Protein AF-A0A965ID17-F1 (afdb_monomer)

pLDDT: mean 70.69, std 24.63, range [25.39, 97.69]

Mean predicted aligned error: 22.13 Å

Secondary structure (DSSP, 8-state):
------------------------------------------------PPP----SSSSSSSSTTSHHHHHHHHHHHSS----------------SSSSSSS-------PPPPHHHHHHHHHHHHHHHHHHHH---GGG--BPPPPTTS--PPPSSPPEEE-TT-TTS-EEEEETTTTEEEEE-B--S---------TTS-TT------EEEEEEEESSPBPTTPBPPGGGEEEEEEEE-S-TTSB--S-TT-TTEEESS-B-TTPBPBTTTEEE-EEE-TT-EEEEEEEEETTEEEEEEEEESS-EETT-EEEEE-TTT--EEEEEEEETTEEEE-

Sequence (337 aa):
MTCPAKMRSGLPMPFCSATLRVAAITSLNGMAEASAPSVRSALRVSASRVSPDWTWTFMIQTQCMGYAKALAAWRAACLRGSMKKKPTAQLGRLVLCPLLLWSAQAALAQPPSLEEARARLDKEAAVWISGLTGQKEKDLKFAPLDARVPVQACTSAWSFDQPFGPGRGLRARCKEPKQQLFLSQSTEPVMPAGLSSPAEAAFRPSAAATKKKVLVAKTNLNAQQPIDPSQLELREEEIHGPASEYFTATEGLEYAQAIRTIKAGEPLRSRDIQPAILVRRGQQVLLAIESVPGLSVRVRLEAQEDGRFGQQIPFRNKESGRLTSGQVTGPGQARGL

Foldseek 3Di:
DDDDDDDDDDDDDDDDDDDDDDDDDDDDDDDDDDDDDDDDDDDDDDDDDDDDDPDPPPPVVPPVVVPVVVVVVVVVVPPPDDDDDDDDDDDDDDDPPPVVVPPPPPPPDDDDDQVRLVVVVLQLVLVVVCVVPVDDSVQWDWDDDDPVDRRDRAPDDWDWDDPPDPQPWIWTAGPVVGDIDTIHTDNDDDDDDDDDDPPPPPDDPPQVFDWDFFKFFQAKAAALHQDDPVRIDTDTGRDGDDPVQTHRDCPPSNQKHFHHIHHGGGTDGPVGIDGHQLAAAQDWAWEWECPDVPDTDTDTWGWRHTATAQDKGWTADPVPRDIFIFGAHGRRYTYGD

Radius of gyration: 41.35 Å; Cα contacts (8 Å, |Δi|>4): 421; chains: 1; bounding box: 80×90×111 Å

Solvent-accessible surface area (backbone atoms only — not comparable to full-atom values): 22016 Å² total; per-residue (Å²): 138,84,84,82,89,81,89,83,89,79,86,83,88,87,83,89,84,87,87,85,86,88,82,86,90,89,86,86,90,87,89,88,84,90,87,87,83,89,83,90,81,80,91,80,91,76,84,83,78,80,83,77,86,88,74,83,81,73,71,73,70,72,68,68,66,63,64,64,60,60,60,57,58,57,64,62,66,75,74,73,80,80,89,84,82,87,82,89,85,80,89,89,84,88,90,78,68,79,78,77,72,75,71,78,71,76,78,75,77,72,79,76,50,58,66,54,33,41,55,51,50,55,50,56,52,23,52,55,49,22,76,76,70,74,49,58,52,89,77,55,42,64,52,85,72,61,90,86,61,81,55,70,67,54,81,54,79,76,44,76,49,52,93,74,44,91,93,70,37,39,37,41,36,31,77,44,61,80,46,77,47,79,44,42,76,39,94,65,88,83,72,81,89,70,94,69,74,93,83,80,71,81,81,72,78,82,49,69,65,43,80,42,69,27,28,23,27,68,44,71,42,48,51,68,35,72,41,56,69,86,45,46,41,81,42,78,42,75,39,70,61,69,79,82,46,43,40,69,66,69,79,84,40,71,57,17,15,24,66,46,68,43,51,49,75,40,70,44,38,60,88,43,49,43,76,26,78,36,33,48,54,72,35,73,26,43,33,39,32,68,87,46,96,94,46,77,49,78,45,76,26,29,23,71,43,74,26,32,73,73,35,73,42,51,24,30,28,85,88,78,68,49,75,46,60,27,31,24,73,42,77,40,29,26,35,46,120

Structure (mmCIF, N/CA/C/O backbone):
data_AF-A0A965ID17-F1
#
_entry.id   AF-A0A965ID17-F1
#
loop_
_atom_site.group_PDB
_atom_site.id
_atom_site.type_symbol
_atom_site.label_atom_id
_atom_site.label_alt_id
_atom_site.label_comp_id
_atom_site.label_asym_id
_atom_site.label_entity_id
_atom_site.label_seq_id
_atom_site.pdbx_PDB_ins_code
_atom_site.Cartn_x
_atom_site.Cartn_y
_atom_site.Cartn_z
_atom_site.occupancy
_atom_site.B_iso_or_equiv
_atom_site.auth_seq_id
_atom_site.auth_comp_id
_atom_site.auth_asym_id
_atom_site.auth_atom_id
_atom_site.pdbx_PDB_model_num
ATOM 1 N N . MET A 1 1 ? -16.388 64.567 -28.792 1.00 38.25 1 MET A N 1
ATOM 2 C CA . MET A 1 1 ? -15.897 65.807 -29.435 1.00 38.25 1 MET A CA 1
ATOM 3 C C . MET A 1 1 ? -14.648 66.250 -28.686 1.00 38.25 1 MET A C 1
ATOM 5 O O . MET A 1 1 ? -14.595 65.967 -27.502 1.00 38.25 1 MET A O 1
ATOM 9 N N . THR A 1 2 ? -13.699 66.859 -29.410 1.00 34.56 2 THR A N 1
ATOM 10 C CA . THR A 1 2 ? -12.343 67.334 -29.032 1.00 34.56 2 THR A CA 1
ATOM 11 C C . THR A 1 2 ? -11.200 66.301 -28.923 1.00 34.56 2 THR A C 1
ATOM 13 O O . THR A 1 2 ? -10.867 65.767 -27.874 1.00 34.56 2 THR A O 1
ATOM 16 N N . CYS A 1 3 ? -10.541 66.095 -30.073 1.00 28.44 3 CYS A N 1
ATOM 17 C CA . CYS A 1 3 ? -9.076 65.956 -30.214 1.00 28.44 3 CYS A CA 1
ATOM 18 C C . CYS A 1 3 ? -8.389 67.312 -29.858 1.00 28.44 3 CYS A C 1
ATOM 20 O O . CYS A 1 3 ? -9.132 68.298 -29.836 1.00 28.44 3 CYS A O 1
ATOM 22 N N . PRO A 1 4 ? -7.043 67.458 -29.678 1.00 49.59 4 PRO A N 1
ATOM 23 C CA . PRO A 1 4 ? -6.003 66.802 -30.494 1.00 49.59 4 PRO A CA 1
ATOM 24 C C . PRO A 1 4 ? -4.613 66.501 -29.849 1.00 49.59 4 PRO A C 1
ATOM 26 O O . PRO A 1 4 ? -4.257 66.981 -28.783 1.00 49.59 4 PRO A O 1
ATOM 29 N N . ALA A 1 5 ? -3.832 65.703 -30.597 1.00 33.25 5 ALA A N 1
ATOM 30 C CA . ALA A 1 5 ? -2.397 65.804 -30.940 1.00 33.25 5 ALA A CA 1
ATOM 31 C C . ALA A 1 5 ? -1.353 66.347 -29.932 1.00 33.25 5 ALA A C 1
ATOM 33 O O . ALA A 1 5 ? -1.466 67.475 -29.471 1.00 33.25 5 ALA A O 1
ATOM 34 N N . LYS A 1 6 ? -0.185 65.677 -29.826 1.00 31.27 6 LYS A N 1
ATOM 35 C CA . LYS A 1 6 ? 1.041 66.011 -30.603 1.00 31.27 6 LYS A CA 1
ATOM 36 C C . LYS A 1 6 ? 2.234 65.103 -30.240 1.00 31.27 6 LYS A C 1
ATOM 38 O O . LYS A 1 6 ? 2.512 64.843 -29.077 1.00 31.27 6 LYS A O 1
ATOM 43 N N . MET A 1 7 ? 2.948 64.664 -31.276 1.00 30.81 7 MET A N 1
ATOM 44 C CA . MET A 1 7 ? 4.256 63.995 -31.245 1.00 30.81 7 MET A CA 1
ATOM 45 C C . MET A 1 7 ? 5.329 64.792 -30.483 1.00 30.81 7 MET A C 1
ATOM 47 O O . MET A 1 7 ? 5.403 66.008 -30.665 1.00 30.81 7 MET A O 1
ATOM 51 N N . ARG A 1 8 ? 6.277 64.097 -29.832 1.00 30.25 8 ARG A N 1
ATOM 52 C CA . ARG A 1 8 ? 7.724 64.292 -30.077 1.00 30.25 8 ARG A CA 1
ATOM 53 C C . ARG A 1 8 ? 8.593 63.227 -29.397 1.00 30.25 8 ARG A C 1
ATOM 55 O O . ARG A 1 8 ? 8.496 62.977 -28.205 1.00 30.25 8 ARG A O 1
ATOM 62 N N . SER A 1 9 ? 9.465 62.647 -30.210 1.00 31.73 9 SER A N 1
ATOM 63 C CA . SER A 1 9 ? 10.644 61.852 -29.871 1.00 31.73 9 SER A CA 1
ATOM 64 C C . SER A 1 9 ? 11.727 62.689 -29.176 1.00 31.73 9 SER A C 1
ATOM 66 O O . SER A 1 9 ? 11.957 63.828 -29.584 1.00 31.73 9 SER A O 1
ATOM 68 N N . GLY A 1 10 ? 12.464 62.095 -28.231 1.00 30.41 10 GLY A N 1
ATOM 69 C CA . GLY A 1 10 ? 13.705 62.663 -27.690 1.00 30.41 10 GLY A CA 1
ATOM 70 C C . GLY A 1 10 ? 14.317 61.830 -26.556 1.00 30.41 10 GLY A C 1
ATOM 71 O O . GLY A 1 10 ? 13.830 61.871 -25.435 1.00 30.41 10 GLY A O 1
ATOM 72 N N . LEU A 1 11 ? 15.383 61.085 -26.872 1.00 31.09 11 LEU A N 1
ATOM 73 C CA . LEU A 1 11 ? 16.438 60.585 -25.957 1.00 31.09 11 LEU A CA 1
ATOM 74 C C . LEU A 1 11 ? 17.086 61.752 -25.151 1.00 31.09 11 LEU A C 1
ATOM 76 O O . LEU A 1 11 ? 16.853 62.888 -25.570 1.00 31.09 11 LEU A O 1
ATOM 80 N N . PRO A 1 12 ? 17.965 61.571 -24.120 1.00 38.16 12 PRO A N 1
ATOM 81 C CA . PRO A 1 12 ? 18.723 60.378 -23.683 1.00 38.16 12 PRO A CA 1
ATOM 82 C C . PRO A 1 12 ? 18.828 60.137 -22.136 1.00 38.16 12 PRO A C 1
ATOM 84 O O . PRO A 1 12 ? 18.311 60.884 -21.316 1.00 38.16 12 PRO A O 1
ATOM 87 N N . MET A 1 13 ? 19.533 59.049 -21.787 1.00 30.06 13 MET A N 1
ATOM 88 C CA . MET A 1 13 ? 20.089 58.568 -20.491 1.00 30.06 13 MET A CA 1
ATOM 89 C C . MET A 1 13 ? 21.002 59.589 -19.743 1.00 30.06 13 MET A C 1
ATOM 91 O O . MET A 1 13 ? 21.315 60.620 -20.334 1.00 30.06 13 MET A O 1
ATOM 95 N N . PRO A 1 14 ? 21.705 59.242 -18.631 1.00 46.25 14 PRO A N 1
ATOM 96 C CA . PRO A 1 14 ? 21.357 58.532 -17.378 1.00 46.25 14 PRO A CA 1
ATOM 97 C C . PRO A 1 14 ? 21.842 59.305 -16.111 1.00 46.25 14 PRO A C 1
ATOM 99 O O . PRO A 1 14 ? 22.708 60.166 -16.209 1.00 46.25 14 PRO A O 1
ATOM 102 N N . PHE A 1 15 ? 21.401 58.945 -14.896 1.00 27.73 15 PHE A N 1
ATOM 103 C CA . PHE A 1 15 ? 22.143 59.277 -13.662 1.00 27.73 15 PHE A CA 1
ATOM 104 C C . PHE A 1 15 ? 22.055 58.155 -12.615 1.00 27.73 15 PHE A C 1
ATOM 106 O O . PHE A 1 15 ? 20.986 57.616 -12.335 1.00 27.73 15 PHE A O 1
ATOM 113 N N . CYS A 1 16 ? 23.227 57.811 -12.077 1.00 25.39 16 CYS A N 1
ATOM 114 C CA . CYS A 1 16 ? 23.498 56.862 -10.999 1.00 25.39 16 CYS A CA 1
ATOM 115 C C . CYS A 1 16 ? 22.794 57.223 -9.682 1.00 25.39 16 CYS A C 1
ATOM 117 O O . CYS A 1 16 ? 22.781 58.391 -9.301 1.00 25.39 16 CYS A O 1
ATOM 119 N N . SER A 1 17 ? 22.414 56.211 -8.895 1.00 30.27 17 SER A N 1
ATOM 120 C CA . SER A 1 17 ? 22.766 56.147 -7.463 1.00 30.27 17 SER A CA 1
ATOM 121 C C . SER A 1 17 ? 22.578 54.733 -6.912 1.00 30.27 17 SER A C 1
ATOM 123 O O . SER A 1 17 ? 21.505 54.144 -7.003 1.00 30.27 17 SER A O 1
ATOM 125 N N . ALA A 1 18 ? 23.668 54.204 -6.359 1.00 30.64 18 ALA A N 1
ATOM 126 C CA . ALA A 1 18 ? 23.749 52.959 -5.616 1.00 30.64 18 ALA A CA 1
ATOM 127 C C . ALA A 1 18 ? 23.582 53.255 -4.119 1.00 30.64 18 ALA A C 1
ATOM 129 O O . ALA A 1 18 ? 24.175 54.202 -3.604 1.00 30.64 18 ALA A O 1
ATOM 130 N N . THR A 1 19 ? 22.820 52.415 -3.422 1.00 32.31 19 THR A N 1
ATOM 131 C CA . THR A 1 19 ? 22.633 52.475 -1.969 1.00 32.31 19 THR A CA 1
ATOM 132 C C . THR A 1 19 ? 23.282 51.237 -1.351 1.00 32.31 19 THR A C 1
ATOM 134 O O . THR A 1 19 ? 22.864 50.119 -1.640 1.00 32.31 19 THR A O 1
ATOM 137 N N . LEU A 1 20 ? 24.290 51.430 -0.494 1.00 28.08 20 LEU A N 1
ATOM 138 C CA . LEU A 1 20 ? 24.882 50.397 0.366 1.00 28.08 20 LEU A CA 1
ATOM 139 C C . LEU A 1 20 ? 24.770 50.856 1.832 1.00 28.08 20 LEU A C 1
ATOM 141 O O . LEU A 1 20 ? 25.175 51.971 2.159 1.00 28.08 20 LEU A O 1
ATOM 145 N N . ARG A 1 21 ? 24.236 50.001 2.716 1.00 30.86 21 ARG A N 1
ATOM 146 C CA . ARG A 1 21 ? 24.219 50.182 4.181 1.00 30.86 21 ARG A CA 1
ATOM 147 C C . ARG A 1 21 ? 25.171 49.176 4.858 1.00 30.86 21 ARG A C 1
ATOM 149 O O . ARG A 1 21 ? 24.903 47.985 4.848 1.00 30.86 21 ARG A O 1
ATOM 156 N N . VAL A 1 22 ? 26.294 49.708 5.353 1.00 30.66 22 VAL A N 1
ATOM 157 C CA . VAL A 1 22 ? 26.897 49.673 6.716 1.00 30.66 22 VAL A CA 1
ATOM 158 C C . VAL A 1 22 ? 26.746 48.439 7.639 1.00 30.66 22 VAL A C 1
ATOM 160 O O . VAL A 1 22 ? 25.624 48.091 7.990 1.00 30.66 22 VAL A O 1
ATOM 163 N N . ALA A 1 23 ? 27.893 47.927 8.149 1.00 31.08 23 ALA A N 1
ATOM 164 C CA . ALA A 1 23 ? 28.331 47.823 9.581 1.00 31.08 23 ALA A CA 1
ATOM 165 C C . ALA A 1 23 ? 29.452 46.741 9.732 1.00 31.08 23 ALA A C 1
ATOM 167 O O . ALA A 1 23 ? 29.197 45.590 9.399 1.00 31.08 23 ALA A O 1
ATOM 168 N N . ALA A 1 24 ? 30.752 47.004 9.996 1.00 30.23 24 ALA A N 1
ATOM 169 C CA . ALA A 1 24 ? 31.466 47.482 11.215 1.00 30.23 24 ALA A CA 1
ATOM 170 C C . ALA A 1 24 ? 31.156 46.630 12.474 1.00 30.23 24 ALA A C 1
ATOM 172 O O . ALA A 1 24 ? 30.036 46.699 12.962 1.00 30.23 24 ALA A O 1
ATOM 173 N N . ILE A 1 25 ? 31.966 45.645 12.910 1.00 33.41 25 ILE A N 1
ATOM 174 C CA . ILE A 1 25 ? 33.293 45.617 13.594 1.00 33.41 25 ILE A CA 1
ATOM 175 C C . ILE A 1 25 ? 33.363 46.405 14.913 1.00 33.41 25 ILE A C 1
ATOM 177 O O . ILE A 1 25 ? 33.494 47.624 14.875 1.00 33.41 25 ILE A O 1
ATOM 181 N N . THR A 1 26 ? 33.496 45.676 16.034 1.00 33.75 26 THR A N 1
ATOM 182 C CA . THR A 1 26 ? 34.332 46.081 17.185 1.00 33.75 26 THR A CA 1
ATOM 183 C C . THR A 1 26 ? 34.838 44.864 17.978 1.00 33.75 26 THR A C 1
ATOM 185 O O . THR A 1 26 ? 34.171 43.839 18.070 1.00 33.75 26 THR A O 1
ATOM 188 N N . SER A 1 27 ? 36.052 45.007 18.512 1.00 31.55 27 SER A N 1
ATOM 189 C CA . SER A 1 27 ? 36.937 44.041 19.189 1.00 31.55 27 SER A CA 1
ATOM 190 C C . SER A 1 27 ? 37.068 44.380 20.685 1.00 31.55 27 SER A C 1
ATOM 192 O O . SER A 1 27 ? 36.928 45.559 21.005 1.00 31.55 27 SER A O 1
ATOM 194 N N . LEU A 1 28 ? 37.390 43.405 21.564 1.00 35.44 28 LEU A N 1
ATOM 195 C CA . LEU A 1 28 ? 38.581 43.410 22.461 1.00 35.44 28 LEU A CA 1
ATOM 196 C C . LEU A 1 28 ? 38.557 42.343 23.593 1.00 35.44 28 LEU A C 1
ATOM 198 O O . LEU A 1 28 ? 37.645 42.311 24.407 1.00 35.44 28 LEU A O 1
ATOM 202 N N . ASN A 1 29 ? 39.629 41.531 23.612 1.00 35.94 29 ASN A N 1
ATOM 203 C CA . ASN A 1 29 ? 40.480 40.976 24.695 1.00 35.94 29 ASN A CA 1
ATOM 204 C C . ASN A 1 29 ? 39.989 40.648 26.129 1.00 35.94 29 ASN A C 1
ATOM 206 O O . ASN A 1 29 ? 39.407 41.479 26.815 1.00 35.94 29 ASN A O 1
ATOM 210 N N . GLY A 1 30 ? 40.511 39.522 26.659 1.00 28.16 30 GLY A N 1
ATOM 211 C CA . GLY A 1 30 ? 40.759 39.280 28.097 1.00 28.16 30 GLY A CA 1
ATOM 212 C C . GLY A 1 30 ? 41.125 37.820 28.446 1.00 28.16 30 GLY A C 1
ATOM 213 O O . GLY A 1 30 ? 40.433 36.912 28.018 1.00 28.16 30 GLY A O 1
ATOM 214 N N . MET A 1 31 ? 42.223 37.606 29.183 1.00 29.75 31 MET A N 1
ATOM 215 C CA . MET A 1 31 ? 42.989 36.356 29.422 1.00 29.75 31 MET A CA 1
ATOM 216 C C . MET A 1 31 ? 42.522 35.513 30.638 1.00 29.75 31 MET A C 1
ATOM 218 O O . MET A 1 31 ? 41.950 36.101 31.549 1.00 29.75 31 MET A O 1
ATOM 222 N N . ALA A 1 32 ? 42.866 34.205 30.706 1.00 30.12 32 ALA A N 1
ATOM 223 C CA . ALA A 1 32 ? 43.490 33.536 31.884 1.00 30.12 32 ALA A CA 1
ATOM 224 C C . ALA A 1 32 ? 43.722 31.998 31.732 1.00 30.12 32 ALA A C 1
ATOM 226 O O . ALA A 1 32 ? 42.833 31.259 31.320 1.00 30.12 32 ALA A O 1
ATOM 227 N N . GLU A 1 33 ? 44.944 31.585 32.104 1.00 28.27 33 GLU A N 1
ATOM 228 C CA . GLU A 1 33 ? 45.533 30.320 32.615 1.00 28.27 33 GLU A CA 1
ATOM 229 C C . GLU A 1 33 ? 45.003 28.872 32.356 1.00 28.27 33 GLU A C 1
ATOM 231 O O . GLU A 1 33 ? 43.986 28.433 32.881 1.00 28.27 33 GLU A O 1
ATOM 236 N N . ALA A 1 34 ? 45.877 28.088 31.695 1.00 28.30 34 ALA A N 1
ATOM 237 C CA . ALA A 1 34 ? 46.577 26.846 32.122 1.00 28.30 34 ALA A CA 1
ATOM 238 C C . ALA A 1 34 ? 45.855 25.555 32.610 1.00 28.30 34 ALA A C 1
ATOM 240 O O . ALA A 1 34 ? 45.359 25.471 33.728 1.00 28.30 34 ALA A O 1
ATOM 241 N N . SER A 1 35 ? 46.041 24.448 31.863 1.00 31.45 35 SER A N 1
ATOM 242 C CA . SER A 1 35 ? 46.744 23.205 32.299 1.00 31.45 35 SER A CA 1
ATOM 243 C C . SER A 1 35 ? 46.749 22.111 31.199 1.00 31.45 35 SER A C 1
ATOM 245 O O . SER A 1 35 ? 45.793 21.951 30.449 1.00 31.45 35 SER A O 1
ATOM 247 N N . ALA A 1 36 ? 47.872 21.393 31.069 1.00 32.62 36 ALA A N 1
ATOM 248 C CA . ALA A 1 36 ? 48.181 20.306 30.111 1.00 32.62 36 ALA A CA 1
ATOM 249 C C . ALA A 1 36 ? 48.252 18.937 30.868 1.00 32.62 36 ALA A C 1
ATOM 251 O O . ALA A 1 36 ? 48.031 18.983 32.080 1.00 32.62 36 ALA A O 1
ATOM 252 N N . PRO A 1 37 ? 48.636 17.752 30.300 1.00 45.88 37 PRO A N 1
ATOM 253 C CA . PRO A 1 37 ? 49.155 17.464 28.948 1.00 45.88 37 PRO A CA 1
ATOM 254 C C . PRO A 1 37 ? 48.746 16.110 28.277 1.00 45.88 37 PRO A C 1
ATOM 256 O O . PRO A 1 37 ? 48.143 15.229 28.876 1.00 45.88 37 PRO A O 1
ATOM 259 N N . SER A 1 38 ? 49.276 15.929 27.052 1.00 27.69 38 SER A N 1
ATOM 260 C CA . SER A 1 38 ? 49.685 14.668 26.381 1.00 27.69 38 SER A CA 1
ATOM 261 C C . SER A 1 38 ? 48.631 13.868 25.596 1.00 27.69 38 SER A C 1
ATOM 263 O O . SER A 1 38 ? 47.753 13.254 26.178 1.00 27.69 38 SER A O 1
ATOM 265 N N . VAL A 1 39 ? 48.761 13.805 24.260 1.00 31.86 39 VAL A N 1
ATOM 266 C CA . VAL A 1 39 ? 49.457 12.727 23.517 1.00 31.86 39 VAL A CA 1
ATOM 267 C C . VAL A 1 39 ? 49.771 13.219 22.088 1.00 31.86 39 VAL A C 1
ATOM 269 O O . VAL A 1 39 ? 48.956 13.850 21.421 1.00 31.86 39 VAL A O 1
ATOM 272 N N . ARG A 1 40 ? 51.001 12.941 21.635 1.00 30.28 40 ARG A N 1
ATOM 273 C CA . ARG A 1 40 ? 51.548 13.186 20.289 1.00 30.28 40 ARG A CA 1
ATOM 274 C C . ARG A 1 40 ? 50.841 12.345 19.224 1.00 30.28 40 ARG A C 1
ATOM 276 O O . ARG A 1 40 ? 50.766 11.134 19.405 1.00 30.28 40 ARG A O 1
ATOM 283 N N . SER A 1 41 ? 50.571 12.906 18.043 1.00 32.81 41 SER A N 1
ATOM 284 C CA . SER A 1 41 ? 51.043 12.313 16.771 1.00 32.81 41 SER A CA 1
ATOM 285 C C . SER A 1 41 ? 50.865 13.238 15.555 1.00 32.81 41 SER A C 1
ATOM 287 O O . SER A 1 41 ? 49.766 13.626 15.191 1.00 32.81 41 SER A O 1
ATOM 289 N N . ALA A 1 42 ? 52.011 13.522 14.930 1.00 32.66 42 ALA A N 1
ATOM 290 C CA . ALA A 1 42 ? 52.280 13.535 13.490 1.00 32.66 42 ALA A CA 1
ATOM 291 C C . ALA A 1 42 ? 51.439 14.406 12.528 1.00 32.66 42 ALA A C 1
ATOM 293 O O . ALA A 1 42 ? 50.359 14.047 12.074 1.00 32.66 42 ALA A O 1
ATOM 294 N N . LEU A 1 43 ? 52.103 15.484 12.096 1.00 28.06 43 LEU A N 1
ATOM 295 C CA . LEU A 1 43 ? 52.127 16.069 10.752 1.00 28.06 43 LEU A CA 1
ATOM 296 C C . LEU A 1 43 ? 51.377 15.300 9.642 1.00 28.06 43 LEU A C 1
ATOM 298 O O . LEU A 1 43 ? 51.817 14.224 9.228 1.00 28.06 43 LEU A O 1
ATOM 302 N N . ARG A 1 44 ? 50.474 16.003 8.945 1.00 30.66 44 ARG A N 1
ATOM 303 C CA . ARG A 1 44 ? 50.649 16.213 7.499 1.00 30.66 44 ARG A CA 1
ATOM 304 C C . ARG A 1 44 ? 49.934 17.473 7.011 1.00 30.66 44 ARG A C 1
ATOM 306 O O . ARG A 1 44 ? 48.751 17.685 7.235 1.00 30.66 44 ARG A O 1
ATOM 313 N N . VAL A 1 45 ? 50.725 18.286 6.327 1.00 30.05 45 VAL A N 1
ATOM 314 C CA . VAL A 1 45 ? 50.385 19.485 5.566 1.00 30.05 45 VAL A CA 1
ATOM 315 C C . VAL A 1 45 ? 49.293 19.192 4.532 1.00 30.05 45 VAL A C 1
ATOM 317 O O . VAL A 1 45 ? 49.447 18.286 3.715 1.00 30.05 45 VAL A O 1
ATOM 320 N N . SER A 1 46 ? 48.247 20.017 4.488 1.00 29.16 46 SER A N 1
ATOM 321 C CA . SER A 1 46 ? 47.596 20.345 3.219 1.00 29.16 46 SER A CA 1
ATOM 322 C C . SER A 1 46 ? 46.974 21.733 3.288 1.00 29.16 46 SER A C 1
ATOM 324 O O . SER A 1 46 ? 46.064 22.000 4.067 1.00 29.16 46 SER A O 1
ATOM 326 N N . ALA A 1 47 ? 47.548 22.629 2.493 1.00 30.59 47 ALA A N 1
ATOM 327 C CA . ALA A 1 47 ? 47.156 24.015 2.346 1.00 30.59 47 ALA A CA 1
ATOM 328 C C . ALA A 1 47 ? 45.745 24.117 1.746 1.00 30.59 47 ALA A C 1
ATOM 330 O O . ALA A 1 47 ? 45.529 23.799 0.574 1.00 30.59 47 ALA A O 1
ATOM 331 N N . SER A 1 48 ? 44.791 24.594 2.542 1.00 28.88 48 SER A N 1
ATOM 332 C CA . SER A 1 48 ? 43.490 25.059 2.069 1.00 28.88 48 SER A CA 1
ATOM 333 C C . SER A 1 48 ? 43.686 26.352 1.282 1.00 28.88 48 SER A C 1
ATOM 335 O O . SER A 1 48 ? 44.090 27.391 1.806 1.00 28.88 48 SER A O 1
ATOM 337 N N . ARG A 1 49 ? 43.464 26.220 -0.021 1.00 31.22 49 ARG A N 1
ATOM 338 C CA . ARG A 1 49 ? 43.685 27.219 -1.054 1.00 31.22 49 ARG A CA 1
ATOM 339 C C . ARG A 1 49 ? 42.611 28.302 -0.953 1.00 31.22 49 ARG A C 1
ATOM 341 O O . ARG A 1 49 ? 41.423 28.030 -1.091 1.00 31.22 49 ARG A O 1
ATOM 348 N N . VAL A 1 50 ? 43.084 29.516 -0.710 1.00 34.50 50 VAL A N 1
ATOM 349 C CA . VAL A 1 50 ? 42.384 30.785 -0.897 1.00 34.50 50 VAL A CA 1
ATOM 350 C C . VAL A 1 50 ? 41.882 30.875 -2.341 1.00 34.50 50 VAL A C 1
ATOM 352 O O . VAL A 1 50 ? 42.614 30.582 -3.286 1.00 34.50 50 VAL A O 1
ATOM 355 N N . SER A 1 51 ? 40.624 31.269 -2.488 1.00 37.28 51 SER A N 1
ATOM 356 C CA . SER A 1 51 ? 39.978 31.686 -3.730 1.00 37.28 51 SER A CA 1
ATOM 357 C C . SER A 1 51 ? 40.605 32.965 -4.294 1.00 37.28 51 SER A C 1
ATOM 359 O O . SER A 1 51 ? 40.731 33.941 -3.551 1.00 37.28 51 SER A O 1
ATOM 361 N N . PRO A 1 52 ? 40.869 33.029 -5.608 1.00 41.88 52 PRO A N 1
ATOM 362 C CA . PRO A 1 52 ? 40.892 34.290 -6.325 1.00 41.88 52 PRO A CA 1
ATOM 363 C C . PRO A 1 52 ? 39.843 34.258 -7.443 1.00 41.88 52 PRO A C 1
ATOM 365 O O . PRO A 1 52 ? 40.106 33.817 -8.562 1.00 41.88 52 PRO A O 1
ATOM 368 N N . ASP A 1 53 ? 38.650 34.769 -7.136 1.00 41.59 53 ASP A N 1
ATOM 369 C CA . ASP A 1 53 ? 37.917 35.555 -8.126 1.00 41.59 53 ASP A CA 1
ATOM 370 C C . ASP A 1 53 ? 38.788 36.768 -8.482 1.00 41.59 53 ASP A C 1
ATOM 372 O O . ASP A 1 53 ? 39.502 37.263 -7.613 1.00 41.59 53 ASP A O 1
ATOM 376 N N . TRP A 1 54 ? 38.673 37.265 -9.719 1.00 36.09 54 TRP A N 1
ATOM 377 C CA . TRP A 1 54 ? 39.409 38.389 -10.347 1.00 36.09 54 TRP A CA 1
ATOM 378 C C . TRP A 1 54 ? 40.426 37.972 -11.423 1.00 36.09 54 TRP A C 1
ATOM 380 O O . TRP A 1 54 ? 41.599 38.319 -11.353 1.00 36.09 54 TRP A O 1
ATOM 390 N N . THR A 1 55 ? 39.983 37.295 -12.489 1.00 43.00 55 THR A N 1
ATOM 391 C CA . THR A 1 55 ? 40.730 37.281 -13.775 1.00 43.00 55 THR A CA 1
ATOM 392 C C . THR A 1 55 ? 39.859 37.284 -15.043 1.00 43.00 55 THR A C 1
ATOM 394 O O . THR A 1 55 ? 40.393 37.221 -16.146 1.00 43.00 55 THR A O 1
ATOM 397 N N . TRP A 1 56 ? 38.532 37.442 -14.953 1.00 35.94 56 TRP A N 1
ATOM 398 C CA . TRP A 1 56 ? 37.656 37.367 -16.139 1.00 35.94 56 TRP A CA 1
ATOM 399 C C . TRP A 1 56 ? 37.384 38.694 -16.866 1.00 35.94 56 TRP A C 1
ATOM 401 O O . TRP A 1 56 ? 36.852 38.685 -17.972 1.00 35.94 56 TRP A O 1
ATOM 411 N N . THR A 1 57 ? 37.789 39.842 -16.318 1.00 44.62 57 THR A N 1
ATOM 412 C CA . THR A 1 57 ? 37.520 41.159 -16.930 1.00 44.62 57 THR A CA 1
ATOM 413 C C . THR A 1 57 ? 38.644 41.710 -17.809 1.00 44.62 57 THR A C 1
ATOM 415 O O . THR A 1 57 ? 38.418 42.697 -18.500 1.00 44.62 57 THR A O 1
ATOM 418 N N . PHE A 1 58 ? 39.823 41.078 -17.871 1.00 41.72 58 PHE A N 1
ATOM 419 C CA . PHE A 1 58 ? 40.969 41.633 -18.617 1.00 41.72 58 PHE A CA 1
ATOM 420 C C . PHE A 1 58 ? 41.282 40.955 -19.962 1.00 41.72 58 PHE A C 1
ATOM 422 O O . PHE A 1 58 ? 42.121 41.453 -20.707 1.00 41.72 58 PHE A O 1
ATOM 429 N N . MET A 1 59 ? 40.598 39.862 -20.324 1.00 37.56 59 MET A N 1
ATOM 430 C CA . MET A 1 59 ? 40.887 39.125 -21.570 1.00 37.56 59 MET A CA 1
ATOM 431 C C . MET A 1 59 ? 39.912 39.408 -22.728 1.00 37.56 59 MET A C 1
ATOM 433 O O . MET A 1 59 ? 40.184 39.030 -23.862 1.00 37.56 59 MET A O 1
ATOM 437 N N . ILE A 1 60 ? 38.813 40.132 -22.485 1.00 42.06 60 ILE A N 1
ATOM 438 C CA . ILE A 1 60 ? 37.829 40.492 -23.529 1.00 42.06 60 ILE A CA 1
ATOM 439 C C . ILE A 1 60 ? 38.163 41.841 -24.200 1.00 42.06 60 ILE A C 1
ATOM 441 O O . ILE A 1 60 ? 37.630 42.166 -25.259 1.00 42.06 60 ILE A O 1
ATOM 445 N N . GLN A 1 61 ? 39.112 42.616 -23.662 1.00 41.50 61 GLN A N 1
ATOM 446 C CA . GLN A 1 61 ? 39.442 43.942 -24.201 1.00 41.50 61 GLN A CA 1
ATOM 447 C C . GLN A 1 61 ? 40.579 43.941 -25.242 1.00 41.50 61 GLN A C 1
ATOM 449 O O . GLN A 1 61 ? 40.761 44.930 -25.949 1.00 41.50 61 GLN A O 1
ATOM 454 N N . THR A 1 62 ? 41.295 42.827 -25.427 1.00 46.03 62 THR A N 1
ATOM 455 C CA . THR A 1 62 ? 42.421 42.727 -26.379 1.00 46.03 62 THR A CA 1
ATOM 456 C C . THR A 1 62 ? 42.078 42.112 -27.740 1.00 46.03 62 THR A C 1
ATOM 458 O O . THR A 1 62 ? 42.892 42.222 -28.654 1.00 46.03 62 THR A O 1
ATOM 461 N N . GLN A 1 63 ? 40.877 41.555 -27.953 1.00 43.91 63 GLN A N 1
ATOM 462 C CA . GLN A 1 63 ? 40.471 41.024 -29.271 1.00 43.91 63 GLN A CA 1
ATOM 463 C C . GLN A 1 63 ? 39.602 41.967 -30.121 1.00 43.91 63 GLN A C 1
ATOM 465 O O . GLN A 1 63 ? 39.519 41.783 -31.334 1.00 43.91 63 GLN A O 1
ATOM 470 N N . CYS A 1 64 ? 39.063 43.053 -29.557 1.00 40.47 64 CYS A N 1
ATOM 471 C CA . CYS A 1 64 ? 38.309 44.052 -30.333 1.00 40.47 64 CYS A CA 1
ATOM 472 C C . CYS A 1 64 ? 39.172 45.167 -30.965 1.00 40.47 64 CYS A C 1
ATOM 474 O O . CYS A 1 64 ? 38.679 45.917 -31.805 1.00 40.47 64 CYS A O 1
ATOM 476 N N . MET A 1 65 ? 40.469 45.270 -30.646 1.00 41.44 65 MET A N 1
ATOM 477 C CA . MET A 1 65 ? 41.375 46.276 -31.242 1.00 41.44 65 MET A CA 1
ATOM 478 C C . MET A 1 65 ? 42.041 45.839 -32.563 1.00 41.44 65 MET A C 1
ATOM 480 O O . MET A 1 65 ? 42.696 46.657 -33.210 1.00 41.44 65 MET A O 1
ATOM 484 N N . GLY A 1 66 ? 41.851 44.588 -33.002 1.00 44.50 66 GLY A N 1
ATOM 485 C CA . GLY A 1 66 ? 42.427 44.066 -34.252 1.00 44.50 66 GLY A CA 1
ATOM 486 C C . GLY A 1 66 ? 41.635 44.407 -35.520 1.00 44.50 66 GLY A C 1
ATOM 487 O O . GLY A 1 66 ? 42.227 44.639 -36.571 1.00 44.50 66 GLY A O 1
ATOM 488 N N . TYR A 1 67 ? 40.306 44.515 -35.435 1.00 44.28 67 TYR A N 1
ATOM 489 C CA . TYR A 1 67 ? 39.452 44.723 -36.616 1.00 44.28 67 TYR A CA 1
ATOM 490 C C . TYR A 1 67 ? 39.247 46.201 -36.997 1.00 44.28 67 TYR A C 1
ATOM 492 O O . TYR A 1 67 ? 38.963 46.509 -38.154 1.00 44.28 67 TYR A O 1
ATOM 500 N N . ALA A 1 68 ? 39.471 47.142 -36.072 1.00 45.75 68 ALA A N 1
ATOM 501 C CA . ALA A 1 68 ? 39.306 48.575 -36.338 1.00 45.75 68 ALA A CA 1
ATOM 502 C C . ALA A 1 68 ? 40.470 49.199 -37.144 1.00 45.75 68 ALA A C 1
ATOM 504 O O . ALA A 1 68 ? 40.263 50.174 -37.866 1.00 45.75 68 ALA A O 1
ATOM 505 N N . LYS A 1 69 ? 41.686 48.631 -37.086 1.00 46.47 69 LYS A N 1
ATOM 506 C CA . LYS A 1 69 ? 42.847 49.134 -37.853 1.00 46.47 69 LYS A CA 1
ATOM 507 C C . LYS A 1 69 ? 42.856 48.682 -39.321 1.00 46.47 69 LYS A C 1
ATOM 509 O O . LYS A 1 69 ? 43.370 49.409 -40.167 1.00 46.47 69 LYS A O 1
ATOM 514 N N . ALA A 1 70 ? 42.232 47.548 -39.647 1.00 47.31 70 ALA A N 1
ATOM 515 C CA . ALA A 1 70 ? 42.154 47.049 -41.024 1.00 47.31 70 ALA A CA 1
ATOM 516 C C . ALA A 1 70 ? 41.152 47.841 -41.894 1.00 47.31 70 ALA A C 1
ATOM 518 O O . ALA A 1 70 ? 41.409 48.091 -43.071 1.00 47.31 70 ALA A O 1
ATOM 519 N N . LEU A 1 71 ? 40.049 48.325 -41.309 1.00 47.47 71 LEU A N 1
ATOM 520 C CA . LEU A 1 71 ? 39.030 49.115 -42.020 1.00 47.47 71 LEU A CA 1
ATOM 521 C C . LEU A 1 71 ? 39.444 50.577 -42.279 1.00 47.47 71 LEU A C 1
ATOM 523 O O . LEU A 1 71 ? 38.975 51.186 -43.242 1.00 47.47 71 LEU A O 1
ATOM 527 N N . ALA A 1 72 ? 40.352 51.138 -41.472 1.00 47.31 72 ALA A N 1
ATOM 528 C CA . ALA A 1 72 ? 40.877 52.492 -41.673 1.00 47.31 72 ALA A CA 1
ATOM 529 C C . ALA A 1 72 ? 41.946 52.563 -42.785 1.00 47.31 72 ALA A C 1
ATOM 531 O O . ALA A 1 72 ? 42.016 53.559 -43.505 1.00 47.31 72 ALA A O 1
ATOM 532 N N . ALA A 1 73 ? 42.730 51.495 -42.983 1.00 47.25 73 ALA A N 1
ATOM 533 C CA . ALA A 1 73 ? 43.749 51.429 -44.035 1.00 47.25 73 ALA A CA 1
ATOM 534 C C . ALA A 1 73 ? 43.146 51.277 -45.446 1.00 47.25 73 ALA A C 1
ATOM 536 O O . ALA A 1 73 ? 43.663 51.848 -46.406 1.00 47.25 73 ALA A O 1
ATOM 537 N N . TRP A 1 74 ? 42.010 50.582 -45.578 1.00 44.16 74 TRP A N 1
ATOM 538 C CA . TRP A 1 74 ? 41.351 50.372 -46.875 1.00 44.16 74 TRP A CA 1
ATOM 539 C C . TRP A 1 74 ? 40.647 51.635 -47.404 1.00 44.16 74 TRP A C 1
ATOM 541 O O . TRP A 1 74 ? 40.691 51.931 -48.597 1.00 44.16 74 TRP A O 1
ATOM 551 N N . ARG A 1 75 ? 40.072 52.460 -46.515 1.00 45.81 75 ARG A N 1
ATOM 552 C CA . ARG A 1 75 ? 39.410 53.725 -46.893 1.00 45.81 75 ARG A CA 1
ATOM 553 C C . ARG A 1 75 ? 40.375 54.830 -47.345 1.00 45.81 75 ARG A C 1
ATOM 555 O O . ARG A 1 75 ? 39.967 55.702 -48.108 1.00 45.81 75 ARG A O 1
ATOM 562 N N . ALA A 1 76 ? 41.643 54.792 -46.929 1.00 46.38 76 ALA A N 1
ATOM 563 C CA . ALA A 1 76 ? 42.647 55.787 -47.318 1.00 46.38 76 ALA A CA 1
ATOM 564 C C . ALA A 1 76 ? 43.278 55.524 -48.702 1.00 46.38 76 ALA A C 1
ATOM 566 O O . ALA A 1 76 ? 43.775 56.462 -49.328 1.00 46.38 76 ALA A O 1
ATOM 567 N N . ALA A 1 77 ? 43.230 54.280 -49.195 1.00 46.50 77 ALA A N 1
ATOM 568 C CA . ALA A 1 77 ? 43.825 53.887 -50.474 1.00 46.50 77 ALA A CA 1
ATOM 569 C C . ALA A 1 77 ? 42.915 54.159 -51.691 1.00 46.50 77 ALA A C 1
ATOM 571 O O . ALA A 1 77 ? 43.419 54.394 -52.785 1.00 46.50 77 ALA A O 1
ATOM 572 N N . CYS A 1 78 ? 41.588 54.207 -51.517 1.00 45.06 78 CYS A N 1
ATOM 573 C CA . CYS A 1 78 ? 40.650 54.416 -52.631 1.00 45.06 78 CYS A CA 1
ATOM 574 C C . CYS A 1 78 ? 40.349 55.888 -52.980 1.00 45.06 78 CYS A C 1
ATOM 576 O O . CYS A 1 78 ? 39.759 56.140 -54.025 1.00 45.06 78 CYS A O 1
ATOM 578 N N . LEU A 1 79 ? 40.748 56.869 -52.160 1.00 48.06 79 LEU A N 1
ATOM 579 C CA . LEU A 1 79 ? 40.404 58.292 -52.371 1.00 48.06 79 LEU A CA 1
ATOM 580 C C . LEU A 1 79 ? 41.573 59.186 -52.822 1.00 48.06 79 LEU A C 1
ATOM 582 O O . LEU A 1 79 ? 41.422 60.403 -52.902 1.00 48.06 79 LEU A O 1
ATOM 586 N N . ARG A 1 80 ? 42.732 58.615 -53.172 1.00 46.34 80 ARG A N 1
ATOM 587 C CA . ARG A 1 80 ? 43.877 59.373 -53.710 1.00 46.34 80 ARG A CA 1
ATOM 588 C C . ARG A 1 80 ? 44.320 58.854 -55.079 1.00 46.34 80 ARG A C 1
ATOM 590 O O . ARG A 1 80 ? 45.455 58.451 -55.280 1.00 46.34 80 ARG A O 1
ATOM 597 N N . GLY A 1 81 ? 43.398 58.896 -56.035 1.00 37.97 81 GLY A N 1
ATOM 598 C CA . GLY A 1 81 ? 43.666 58.663 -57.454 1.00 37.97 81 GLY A CA 1
ATOM 599 C C . GLY A 1 81 ? 43.187 59.841 -58.294 1.00 37.97 81 GLY A C 1
ATOM 600 O O . GLY A 1 81 ? 42.279 59.683 -59.100 1.00 37.97 81 GLY A O 1
ATOM 601 N N . SER A 1 82 ? 43.739 61.038 -58.062 1.00 35.56 82 SER A N 1
ATOM 602 C CA . SER A 1 82 ? 43.457 62.216 -58.890 1.00 35.56 82 SER A CA 1
ATOM 603 C C . SER A 1 82 ? 44.503 62.357 -59.998 1.00 35.56 82 SER A C 1
ATOM 605 O O . SER A 1 82 ? 45.704 62.453 -59.753 1.00 35.56 82 SER A O 1
ATOM 607 N N . MET A 1 83 ? 43.982 62.330 -61.220 1.00 42.22 83 MET A N 1
ATOM 608 C CA . MET A 1 83 ? 44.602 62.472 -62.534 1.00 42.22 83 MET A CA 1
ATOM 609 C C . MET A 1 83 ? 45.759 63.481 -62.660 1.00 42.22 83 MET A C 1
ATOM 611 O O . MET A 1 83 ? 45.574 64.671 -62.411 1.00 42.22 83 MET A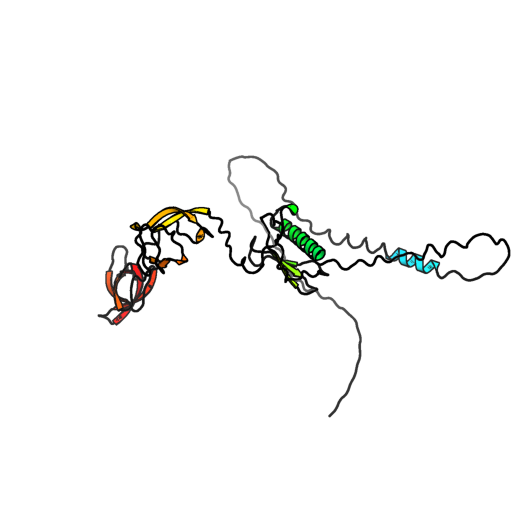 O 1
ATOM 615 N N . LYS A 1 84 ? 46.880 63.050 -63.262 1.00 35.97 84 LYS A N 1
ATOM 616 C CA . LYS A 1 84 ? 47.735 63.898 -64.119 1.00 35.97 84 LYS A CA 1
ATOM 617 C C . LYS A 1 84 ? 48.214 63.127 -65.359 1.00 35.97 84 LYS A C 1
ATOM 619 O O . LYS A 1 84 ? 48.373 61.914 -65.341 1.00 35.97 84 LYS A O 1
ATOM 624 N N . LYS A 1 85 ? 48.321 63.876 -66.457 1.00 39.25 85 LYS A N 1
ATOM 625 C CA . LYS A 1 85 ? 48.290 63.475 -67.872 1.00 39.25 85 LYS A CA 1
ATOM 626 C C . LYS A 1 85 ? 49.672 63.108 -68.459 1.00 39.25 85 LYS A C 1
ATOM 628 O O . LYS A 1 85 ? 50.604 63.865 -68.230 1.00 39.25 85 LYS A O 1
ATOM 633 N N . LYS A 1 86 ? 49.652 62.118 -69.382 1.00 33.88 86 LYS A N 1
ATOM 634 C CA . LYS A 1 86 ? 50.454 61.919 -70.632 1.00 33.88 86 LYS A CA 1
ATOM 635 C C . LYS A 1 86 ? 51.983 61.663 -70.525 1.00 33.88 86 LYS A C 1
ATOM 637 O O . LYS A 1 86 ? 52.578 62.104 -69.554 1.00 33.88 86 LYS A O 1
ATOM 642 N N . PRO A 1 87 ? 52.661 61.137 -71.581 1.00 50.53 87 PRO A N 1
ATOM 643 C CA . PRO A 1 87 ? 52.225 60.274 -72.701 1.00 50.53 87 PRO A CA 1
ATOM 644 C C . PRO A 1 87 ? 53.177 59.070 -72.988 1.00 50.53 87 PRO A C 1
ATOM 646 O O . PRO A 1 87 ? 54.268 58.977 -72.446 1.00 50.53 87 PRO A O 1
ATOM 649 N N . THR A 1 88 ? 52.758 58.194 -73.917 1.00 43.47 88 THR A N 1
ATOM 650 C CA . THR A 1 88 ? 53.590 57.345 -74.813 1.00 43.47 88 THR A CA 1
ATOM 651 C C . THR A 1 88 ? 54.632 56.395 -74.206 1.00 43.47 88 THR A C 1
ATOM 653 O O . THR A 1 88 ? 55.748 56.804 -73.917 1.00 43.47 88 THR A O 1
ATOM 656 N N . ALA A 1 89 ? 54.326 55.093 -74.188 1.00 40.62 89 ALA A N 1
ATOM 657 C CA . ALA A 1 89 ? 54.982 54.067 -75.016 1.00 40.62 89 ALA A CA 1
ATOM 658 C C . ALA A 1 89 ? 54.625 52.654 -74.512 1.00 40.62 89 ALA A C 1
ATOM 660 O O . ALA A 1 89 ? 54.499 52.424 -73.316 1.00 40.62 89 ALA A O 1
ATOM 661 N N . GLN A 1 90 ? 54.521 51.724 -75.463 1.00 44.16 90 GLN A N 1
ATOM 662 C CA . GLN A 1 90 ? 54.508 50.266 -75.293 1.00 44.16 90 GLN A CA 1
ATOM 663 C C . GLN A 1 90 ? 53.207 49.621 -74.788 1.00 44.16 90 GLN A C 1
ATOM 665 O O . GLN A 1 90 ? 53.031 49.234 -73.636 1.00 44.16 90 GLN A O 1
ATOM 670 N N . LEU A 1 91 ? 52.327 49.405 -75.774 1.00 49.31 91 LEU A N 1
ATOM 671 C CA . LEU A 1 91 ? 51.478 48.220 -75.862 1.00 49.31 91 LEU A CA 1
ATOM 672 C C . LEU A 1 91 ? 52.311 46.947 -75.649 1.00 49.31 91 LEU A C 1
ATOM 674 O O . LEU A 1 91 ? 53.357 46.795 -76.277 1.00 49.31 91 LEU A O 1
ATOM 678 N N . GLY A 1 92 ? 51.768 45.986 -74.897 1.00 50.53 92 GLY A N 1
ATOM 679 C CA . GLY A 1 92 ? 52.160 44.587 -75.083 1.00 50.53 92 GLY A CA 1
ATOM 680 C C . GLY A 1 92 ? 52.169 43.682 -73.857 1.00 50.53 92 GLY A C 1
ATOM 681 O O . GLY A 1 92 ? 53.129 42.942 -73.708 1.00 50.53 92 GLY A O 1
ATOM 682 N N . ARG A 1 93 ? 51.144 43.718 -72.994 1.00 51.88 93 ARG A N 1
ATOM 683 C CA . ARG A 1 93 ? 50.679 42.596 -72.138 1.00 51.88 93 ARG A CA 1
ATOM 684 C C . ARG A 1 93 ? 49.825 43.163 -71.016 1.00 51.88 93 ARG A C 1
ATOM 686 O O . ARG A 1 93 ? 50.377 43.799 -70.135 1.00 51.88 93 ARG A O 1
ATOM 693 N N . LEU A 1 94 ? 48.516 42.918 -71.049 1.00 50.16 94 LEU A N 1
ATOM 694 C CA . LEU A 1 94 ? 47.635 42.792 -69.873 1.00 50.16 94 LEU A CA 1
ATOM 695 C C . LEU A 1 94 ? 46.186 42.603 -70.356 1.00 50.16 94 LEU A C 1
ATOM 697 O O . LEU A 1 94 ? 45.309 43.428 -70.137 1.00 50.16 94 LEU A O 1
ATOM 701 N N . VAL A 1 95 ? 45.937 41.486 -71.038 1.00 56.78 95 VAL A N 1
ATOM 702 C CA . VAL A 1 95 ? 44.585 40.953 -71.257 1.00 56.78 95 VAL A CA 1
ATOM 703 C C . VAL A 1 95 ? 44.609 39.520 -70.746 1.00 56.78 95 VAL A C 1
ATOM 705 O O . VAL A 1 95 ? 44.774 38.600 -71.528 1.00 56.78 95 VAL A O 1
ATOM 708 N N . LEU A 1 96 ? 44.597 39.334 -69.422 1.00 54.69 96 LEU A N 1
ATOM 709 C CA . LEU A 1 96 ? 44.435 38.004 -68.800 1.00 54.69 96 LEU A CA 1
ATOM 710 C C . LEU A 1 96 ? 44.052 38.039 -67.306 1.00 54.69 96 LEU A C 1
ATOM 712 O O . LEU A 1 96 ? 44.064 37.000 -66.660 1.00 54.69 96 LEU A O 1
ATOM 716 N N . CYS A 1 97 ? 43.686 39.198 -66.740 1.00 49.72 97 CYS A N 1
ATOM 717 C CA . CYS A 1 97 ? 43.408 39.314 -65.299 1.00 49.72 97 CYS A CA 1
ATOM 718 C C . CYS A 1 97 ? 41.941 39.549 -64.859 1.00 49.72 97 CYS A C 1
ATOM 720 O O . CYS A 1 97 ? 41.694 39.388 -63.667 1.00 49.72 97 CYS A O 1
ATOM 722 N N . PRO A 1 98 ? 40.927 39.859 -65.705 1.00 51.16 98 PRO A N 1
ATOM 723 C CA . PRO A 1 98 ? 39.562 39.983 -65.184 1.00 51.16 98 PRO A CA 1
ATOM 724 C C . PRO A 1 98 ? 38.782 38.652 -65.172 1.00 51.16 98 PRO A C 1
ATOM 726 O O . PRO A 1 98 ? 37.711 38.594 -64.583 1.00 51.16 98 PRO A O 1
ATOM 729 N N . LEU A 1 99 ? 39.308 37.572 -65.768 1.00 50.09 99 LEU A N 1
ATOM 730 C CA . LEU A 1 99 ? 38.640 36.257 -65.821 1.00 50.09 99 LEU A CA 1
ATOM 731 C C . LEU A 1 99 ? 38.949 35.331 -64.628 1.00 50.09 99 LEU A C 1
ATOM 733 O O . LEU A 1 99 ? 38.238 34.354 -64.433 1.00 50.09 99 LEU A O 1
ATOM 737 N N . LEU A 1 100 ? 39.951 35.646 -63.797 1.00 50.69 100 LEU A N 1
ATOM 738 C CA . LEU A 1 100 ? 40.289 34.863 -62.591 1.00 50.69 100 LEU A CA 1
ATOM 739 C C . LEU A 1 100 ? 39.685 35.425 -61.291 1.00 50.69 100 LEU A C 1
ATOM 741 O O . LEU A 1 100 ? 39.847 34.829 -60.232 1.00 50.69 100 LEU A O 1
ATOM 745 N N . LEU A 1 101 ? 38.960 36.546 -61.356 1.00 51.59 101 LEU A N 1
ATOM 746 C CA . LEU A 1 101 ? 38.305 37.174 -60.197 1.00 51.59 101 LEU A CA 1
ATOM 747 C C . LEU A 1 101 ? 36.781 36.956 -60.153 1.00 51.59 101 LEU A C 1
ATOM 749 O O . LEU A 1 101 ? 36.120 37.480 -59.261 1.00 51.59 101 LEU A O 1
ATOM 753 N N . TRP A 1 102 ? 36.221 36.145 -61.062 1.00 45.22 102 TRP A N 1
ATOM 754 C CA . TRP A 1 102 ? 34.780 35.846 -61.130 1.00 45.22 102 TRP A CA 1
ATOM 755 C C . TRP A 1 102 ? 34.417 34.397 -60.759 1.00 45.22 102 TRP A C 1
ATOM 757 O O . TRP A 1 102 ? 33.362 33.896 -61.133 1.00 45.22 102 TRP A O 1
ATOM 767 N N . SER A 1 103 ? 35.264 33.709 -59.994 1.00 53.38 103 SER A N 1
ATOM 768 C CA . SER A 1 103 ? 34.930 32.406 -59.402 1.00 53.38 103 SER A CA 1
ATOM 769 C C . SER A 1 103 ? 35.082 32.413 -57.881 1.00 53.38 103 SER A C 1
ATOM 771 O O . SER A 1 103 ? 35.520 31.435 -57.285 1.00 53.38 103 SER A O 1
ATOM 773 N N . ALA A 1 104 ? 34.703 33.512 -57.226 1.00 55.72 104 ALA A N 1
ATOM 774 C CA . ALA A 1 104 ? 34.341 33.467 -55.814 1.00 55.72 104 ALA A CA 1
ATOM 775 C C . ALA A 1 104 ? 32.919 32.897 -55.721 1.00 55.72 104 ALA A C 1
ATOM 777 O O . ALA A 1 104 ? 31.941 33.626 -55.569 1.00 55.72 104 ALA A O 1
ATOM 778 N N . GLN A 1 105 ? 32.795 31.581 -55.899 1.00 62.50 105 GLN A N 1
ATOM 779 C CA . GLN A 1 105 ? 31.567 30.878 -55.559 1.00 62.50 105 GLN A CA 1
ATOM 780 C C . GLN A 1 105 ? 31.375 31.042 -54.053 1.00 62.50 105 GLN A C 1
ATOM 782 O O . GLN A 1 105 ? 32.121 30.482 -53.251 1.00 62.50 105 GLN A O 1
ATOM 787 N N . ALA A 1 106 ? 30.400 31.864 -53.671 1.00 57.72 106 ALA A N 1
ATOM 788 C CA . ALA A 1 106 ? 29.862 31.845 -52.328 1.00 57.72 106 ALA A CA 1
ATOM 789 C C . ALA A 1 106 ? 29.385 30.413 -52.071 1.00 57.72 106 ALA A C 1
ATOM 791 O O . ALA A 1 106 ? 28.398 29.967 -52.656 1.00 57.72 106 ALA A O 1
ATOM 792 N N . ALA A 1 107 ? 30.126 29.676 -51.246 1.00 55.00 107 ALA A N 1
ATOM 793 C CA . ALA A 1 107 ? 29.684 28.406 -50.708 1.00 55.00 107 ALA A CA 1
ATOM 794 C C . ALA A 1 107 ? 28.445 28.696 -49.856 1.00 55.00 107 ALA A C 1
ATOM 796 O O . ALA A 1 107 ? 28.548 29.088 -48.694 1.00 55.00 107 ALA A O 1
ATOM 797 N N . LEU A 1 108 ? 27.265 28.597 -50.466 1.00 54.22 108 LEU A N 1
ATOM 798 C CA . LEU A 1 108 ? 26.007 28.619 -49.742 1.00 54.22 108 LEU A CA 1
ATOM 799 C C . LEU A 1 108 ? 26.005 27.371 -48.860 1.00 54.22 108 LEU A C 1
ATOM 801 O O . LEU A 1 108 ? 25.805 26.258 -49.344 1.00 54.22 108 LEU A O 1
ATOM 805 N N . ALA A 1 109 ? 26.302 27.560 -47.574 1.00 59.03 109 ALA A N 1
ATOM 806 C CA . ALA A 1 109 ? 26.133 26.531 -46.566 1.00 59.03 109 ALA A CA 1
ATOM 807 C C . ALA A 1 109 ? 24.668 26.079 -46.608 1.00 59.03 109 ALA A C 1
ATOM 809 O O . ALA A 1 109 ? 23.759 26.870 -46.347 1.00 59.03 109 ALA A O 1
ATOM 810 N N . GLN A 1 110 ? 24.440 24.829 -47.006 1.00 62.75 110 GLN A N 1
ATOM 811 C CA . GLN A 1 110 ? 23.117 24.220 -46.960 1.00 62.75 110 GLN A CA 1
ATOM 812 C C . GLN A 1 110 ? 22.626 24.226 -45.499 1.00 62.75 110 GLN A C 1
ATOM 814 O O . GLN A 1 110 ? 23.442 24.057 -44.586 1.00 62.75 110 GLN A O 1
ATOM 819 N N . PRO A 1 111 ? 21.325 24.460 -45.244 1.00 65.69 111 PRO A N 1
ATOM 820 C CA . PRO A 1 111 ? 20.783 24.335 -43.897 1.00 65.69 111 PRO A CA 1
ATOM 821 C C . PRO A 1 111 ? 21.037 22.908 -43.381 1.00 65.69 111 PRO A C 1
ATOM 823 O O . PRO A 1 111 ? 20.912 21.964 -44.165 1.00 65.69 111 PRO A O 1
ATOM 826 N N . PRO A 1 112 ? 21.407 22.740 -42.095 1.00 68.62 112 PRO A N 1
ATOM 827 C CA . PRO A 1 112 ? 21.739 21.430 -41.553 1.00 68.62 112 PRO A CA 1
ATOM 828 C C . PRO A 1 112 ? 20.555 20.479 -41.716 1.00 68.62 112 PRO A C 1
ATOM 830 O O . PRO A 1 112 ? 19.402 20.861 -41.486 1.00 68.62 112 PRO A O 1
ATOM 833 N N . SER A 1 113 ? 20.844 19.243 -42.114 1.00 77.38 113 SER A N 1
ATOM 834 C CA . SER A 1 113 ? 19.817 18.210 -42.237 1.00 77.38 113 SER A CA 1
ATOM 835 C C . SER A 1 113 ? 19.213 17.877 -40.862 1.00 77.38 113 SER A C 1
ATOM 837 O O . SER A 1 113 ? 19.814 18.130 -39.815 1.00 77.38 113 SER A O 1
ATOM 839 N N . LEU A 1 114 ? 18.006 17.300 -40.840 1.00 77.62 114 LEU A N 1
ATOM 840 C CA . LEU A 1 114 ? 17.338 16.891 -39.592 1.00 77.62 114 LEU A CA 1
ATOM 841 C C . LEU A 1 114 ? 18.208 15.911 -38.775 1.00 77.62 114 LEU A C 1
ATOM 843 O O . LEU A 1 114 ? 18.241 15.973 -37.546 1.00 77.62 114 LEU A O 1
ATOM 847 N N . GLU A 1 115 ? 18.946 15.037 -39.464 1.00 81.75 115 GLU A N 1
ATOM 848 C CA . GLU A 1 115 ? 19.878 14.085 -38.857 1.00 81.75 115 GLU A CA 1
ATOM 849 C C . GLU A 1 115 ? 21.076 14.798 -38.213 1.00 81.75 115 GLU A C 1
ATOM 851 O O . GLU A 1 115 ? 21.440 14.506 -37.076 1.00 81.75 115 GLU A O 1
ATOM 856 N N . GLU A 1 116 ? 21.645 15.801 -38.883 1.00 83.50 116 GLU A N 1
ATOM 857 C CA . GLU A 1 116 ? 22.738 16.606 -38.329 1.00 83.50 116 GLU A CA 1
ATOM 858 C C . GLU A 1 116 ? 22.288 17.439 -37.125 1.00 83.50 116 GLU A C 1
ATOM 860 O O . GLU A 1 116 ? 23.016 17.545 -36.134 1.00 83.50 116 GLU A O 1
ATOM 865 N N . ALA A 1 117 ? 21.084 18.017 -37.181 1.00 84.06 117 ALA A N 1
ATOM 866 C CA . ALA A 1 117 ? 20.492 18.731 -36.052 1.00 84.06 117 ALA A CA 1
ATOM 867 C C . ALA A 1 117 ? 20.316 17.800 -34.844 1.00 84.06 117 ALA A C 1
ATOM 869 O O . ALA A 1 117 ? 20.611 18.187 -33.709 1.00 84.06 117 ALA A O 1
ATOM 870 N N . ARG A 1 118 ? 19.910 16.548 -35.093 1.00 86.81 118 ARG A N 1
ATOM 871 C CA . ARG A 1 118 ? 19.813 15.518 -34.062 1.00 86.81 118 ARG A CA 1
ATOM 872 C C . ARG A 1 118 ? 21.179 15.131 -33.492 1.00 86.81 118 ARG A C 1
ATOM 874 O O . ARG A 1 118 ? 21.335 15.115 -32.274 1.00 86.81 118 ARG A O 1
ATOM 881 N N . ALA A 1 119 ? 22.170 14.886 -34.344 1.00 87.00 119 ALA A N 1
ATOM 882 C CA . ALA A 1 119 ? 23.517 14.524 -33.911 1.00 87.00 119 ALA A CA 1
ATOM 883 C C . ALA A 1 119 ? 24.164 15.622 -33.046 1.00 87.00 119 ALA A C 1
ATOM 885 O O . ALA A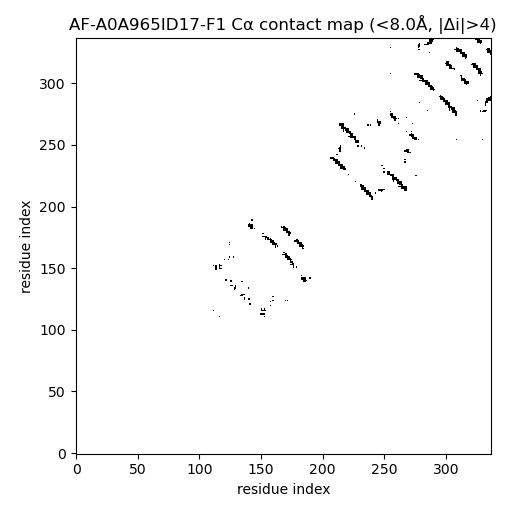 1 119 ? 24.854 15.328 -32.067 1.00 87.00 119 ALA A O 1
ATOM 886 N N . ARG A 1 120 ? 23.907 16.900 -33.362 1.00 88.12 120 ARG A N 1
ATOM 887 C CA . ARG A 1 120 ? 24.347 18.037 -32.535 1.00 88.12 120 ARG A CA 1
ATOM 888 C C . ARG A 1 120 ? 23.672 18.049 -31.164 1.00 88.12 120 ARG A C 1
ATOM 890 O O . ARG A 1 120 ? 24.366 18.218 -30.164 1.00 88.12 120 ARG A O 1
ATOM 897 N N . LEU A 1 121 ? 22.357 17.822 -31.111 1.00 90.00 121 LEU A N 1
ATOM 898 C CA . LEU A 1 121 ? 21.605 17.740 -29.856 1.00 90.00 121 LEU A CA 1
ATOM 899 C C . LEU A 1 121 ? 22.137 16.622 -28.948 1.00 90.00 121 LEU A C 1
ATOM 901 O O . LEU A 1 121 ? 22.386 16.866 -27.769 1.00 90.00 121 LEU A O 1
ATOM 905 N N . ASP A 1 122 ? 22.343 15.420 -29.493 1.00 89.88 122 ASP A N 1
ATOM 906 C CA . ASP A 1 122 ? 22.850 14.279 -28.721 1.00 89.88 122 ASP A CA 1
ATOM 907 C C . ASP A 1 122 ? 24.266 14.554 -28.183 1.00 89.88 122 ASP A C 1
ATOM 909 O O . ASP A 1 122 ? 24.576 14.224 -27.038 1.00 89.88 122 ASP A O 1
ATOM 913 N N . LYS A 1 123 ? 25.116 15.233 -28.965 1.00 90.12 123 LYS A N 1
ATOM 914 C CA . LYS A 1 123 ? 26.457 15.634 -28.522 1.00 90.12 123 LYS A CA 1
ATOM 915 C C . LYS A 1 123 ? 26.411 16.636 -27.364 1.00 90.12 123 LYS A C 1
ATOM 917 O O . LYS A 1 123 ? 27.102 16.443 -26.367 1.00 90.12 123 LYS A O 1
ATOM 922 N N . GLU A 1 124 ? 25.610 17.695 -27.473 1.00 91.12 124 GLU A N 1
ATOM 923 C CA . GLU A 1 124 ? 25.471 18.697 -26.404 1.00 91.12 124 GLU A CA 1
ATOM 924 C C . GLU A 1 124 ? 24.873 18.091 -25.126 1.00 91.12 124 GLU A C 1
ATOM 926 O O . GLU A 1 124 ? 25.332 18.381 -24.019 1.00 91.12 124 GLU A O 1
ATOM 931 N N . ALA A 1 125 ? 23.906 17.184 -25.278 1.00 91.56 125 ALA A N 1
ATOM 932 C CA . ALA A 1 125 ? 23.316 16.442 -24.175 1.00 91.56 125 ALA A CA 1
ATOM 933 C C . ALA A 1 125 ? 24.344 15.542 -23.460 1.00 91.56 125 ALA A C 1
ATOM 935 O O . ALA A 1 125 ? 24.376 15.510 -22.228 1.00 91.56 125 ALA A O 1
ATOM 936 N N . ALA A 1 126 ? 25.210 14.842 -24.205 1.00 91.38 126 ALA A N 1
ATOM 937 C CA . ALA A 1 126 ? 26.265 14.002 -23.631 1.00 91.38 126 ALA A CA 1
ATOM 938 C C . ALA A 1 126 ? 27.276 14.824 -22.814 1.00 91.38 126 ALA A C 1
ATOM 940 O O . ALA A 1 126 ? 27.626 14.438 -21.698 1.00 91.38 126 ALA A O 1
ATOM 941 N N . VAL A 1 127 ? 27.690 15.987 -23.330 1.00 91.75 127 VAL A N 1
ATOM 942 C CA . VAL A 1 127 ? 28.596 16.912 -22.625 1.00 91.75 127 VAL A CA 1
ATOM 943 C C . VAL A 1 127 ? 27.970 17.399 -21.315 1.00 91.75 127 VAL A C 1
ATOM 945 O O . VAL A 1 127 ? 28.626 17.402 -20.272 1.00 91.75 127 VAL A O 1
ATOM 948 N N . TRP A 1 128 ? 26.685 17.761 -21.333 1.00 91.50 128 TRP A N 1
ATOM 949 C CA . TRP A 1 128 ? 25.988 18.229 -20.134 1.00 91.50 128 TRP A CA 1
ATOM 950 C C . TRP A 1 128 ? 25.871 17.140 -19.053 1.00 91.50 128 TRP A C 1
ATOM 952 O O . TRP A 1 128 ? 26.152 17.397 -17.882 1.00 91.50 128 TRP A O 1
ATOM 962 N N . ILE A 1 129 ? 25.517 15.904 -19.431 1.00 90.12 129 ILE A N 1
ATOM 963 C CA . ILE A 1 129 ? 25.398 14.775 -18.488 1.00 90.12 129 ILE A CA 1
ATOM 964 C C . ILE A 1 129 ? 26.766 14.357 -17.932 1.00 90.12 129 ILE A C 1
ATOM 966 O O . ILE A 1 129 ? 26.869 14.055 -16.738 1.00 90.12 129 ILE A O 1
ATOM 970 N N . SER A 1 130 ? 27.811 14.373 -18.766 1.00 89.69 130 SER A N 1
ATOM 971 C CA . SER A 1 130 ? 29.203 14.132 -18.360 1.00 89.69 130 SER A CA 1
ATOM 972 C C . SER A 1 130 ? 29.617 15.075 -17.224 1.00 89.69 130 SER A C 1
ATOM 974 O O . SER A 1 130 ? 30.114 14.620 -16.191 1.00 89.69 130 SER A O 1
ATOM 976 N N . GLY A 1 131 ? 29.290 16.369 -17.340 1.00 87.94 131 GLY A N 1
ATOM 977 C CA . GLY A 1 131 ? 29.582 17.373 -16.312 1.00 87.94 131 GLY A CA 1
ATOM 978 C C . GLY A 1 131 ? 28.865 17.158 -14.971 1.00 87.94 131 GLY A C 1
ATOM 979 O O . GLY A 1 131 ? 29.376 17.580 -13.937 1.00 87.94 131 GLY A O 1
ATOM 980 N N . LEU A 1 132 ? 27.707 16.489 -14.965 1.00 86.56 132 LEU A N 1
ATOM 981 C CA . LEU A 1 132 ? 26.925 16.233 -13.747 1.00 86.56 132 LEU A CA 1
ATOM 982 C C . LEU A 1 132 ? 27.248 14.899 -13.071 1.00 86.56 132 LEU A C 1
ATOM 984 O O . LEU A 1 132 ? 27.202 14.803 -11.848 1.00 86.56 132 LEU A O 1
ATOM 988 N N . THR A 1 133 ? 27.504 13.857 -13.862 1.00 82.06 133 THR A N 1
ATOM 989 C CA . THR A 1 133 ? 27.597 12.467 -13.378 1.00 82.06 133 THR A CA 1
ATOM 990 C C . THR A 1 133 ? 29.018 11.908 -13.392 1.00 82.06 133 THR A C 1
ATOM 992 O O . THR A 1 133 ? 29.252 10.838 -12.833 1.00 82.06 133 THR A O 1
ATOM 995 N N . GLY A 1 134 ? 29.967 12.597 -14.038 1.00 82.00 134 GLY A N 1
ATOM 996 C CA . GLY A 1 134 ? 31.340 12.121 -14.225 1.00 82.00 134 GLY A CA 1
ATOM 997 C C . GLY A 1 134 ? 31.474 10.949 -15.208 1.00 82.00 134 GLY A C 1
ATOM 998 O O . GLY A 1 134 ? 32.546 10.349 -15.301 1.00 82.00 134 GLY A O 1
ATOM 999 N N . GLN A 1 135 ? 30.405 10.594 -15.930 1.00 82.75 135 GLN A N 1
ATOM 1000 C CA . GLN A 1 135 ? 30.436 9.575 -16.982 1.00 82.75 135 GLN A CA 1
ATOM 1001 C C . GLN A 1 135 ? 31.163 10.093 -18.229 1.00 82.75 135 GLN A C 1
ATOM 1003 O O . GLN A 1 135 ? 31.110 11.278 -18.548 1.00 82.75 135 GLN A O 1
ATOM 1008 N N . LYS A 1 136 ? 31.845 9.206 -18.962 1.00 84.69 136 LYS A N 1
ATOM 1009 C CA . LYS A 1 136 ? 32.572 9.595 -20.179 1.00 84.69 136 LYS A CA 1
ATOM 1010 C C . LYS A 1 136 ? 31.581 9.858 -21.314 1.00 84.69 136 LYS A C 1
ATOM 1012 O O . LYS A 1 136 ? 30.719 9.029 -21.577 1.00 84.69 136 LYS A O 1
ATOM 1017 N N . GLU A 1 137 ? 31.775 10.952 -22.053 1.00 86.81 137 GLU A N 1
ATOM 1018 C CA . GLU A 1 137 ? 30.918 11.368 -23.184 1.00 86.81 137 GLU A CA 1
ATOM 1019 C C . GLU A 1 137 ? 30.654 10.252 -24.207 1.00 86.81 137 GLU A C 1
ATOM 1021 O O . GLU A 1 137 ? 29.564 10.146 -24.754 1.00 86.81 137 GLU A O 1
ATOM 1026 N N . LYS A 1 138 ? 31.646 9.388 -24.438 1.00 82.12 138 LYS A N 1
ATOM 1027 C CA . LYS A 1 138 ? 31.571 8.268 -25.387 1.00 82.12 138 LYS A CA 1
ATOM 1028 C C . LYS A 1 138 ? 30.652 7.117 -24.958 1.00 82.12 138 LYS A C 1
ATOM 1030 O O . LYS A 1 138 ? 30.209 6.356 -25.815 1.00 82.12 138 LYS A O 1
ATOM 1035 N N . ASP A 1 139 ? 30.393 6.983 -23.660 1.00 82.62 139 ASP A N 1
ATOM 1036 C CA . ASP A 1 139 ? 29.554 5.918 -23.102 1.00 82.62 139 ASP A CA 1
ATOM 1037 C C . ASP A 1 139 ? 28.079 6.366 -23.016 1.00 82.62 139 ASP A C 1
ATOM 1039 O O . ASP A 1 139 ? 27.183 5.555 -22.793 1.00 82.62 139 ASP A O 1
ATOM 1043 N N . LEU A 1 140 ? 27.818 7.657 -23.249 1.00 85.69 140 LEU A N 1
ATOM 1044 C CA . LEU A 1 140 ? 26.495 8.265 -23.230 1.00 85.69 140 LEU A CA 1
ATOM 1045 C C . LEU A 1 140 ? 25.861 8.201 -24.623 1.00 85.69 140 LEU A C 1
ATOM 1047 O O . LEU A 1 140 ? 26.245 8.931 -25.536 1.00 85.69 140 LEU A O 1
ATOM 1051 N N . LYS A 1 141 ? 24.856 7.337 -24.780 1.00 86.25 141 LYS A N 1
ATOM 1052 C CA . LYS A 1 141 ? 24.025 7.255 -25.988 1.00 86.25 141 LYS A CA 1
ATOM 1053 C C . LYS A 1 141 ? 22.571 7.548 -25.653 1.00 86.25 141 LYS A C 1
ATOM 1055 O O . LYS A 1 141 ? 22.083 7.187 -24.584 1.00 86.25 141 LYS A O 1
ATOM 1060 N N . PHE A 1 142 ? 21.866 8.176 -26.585 1.00 87.00 142 PHE A N 1
ATOM 1061 C CA . PHE A 1 142 ? 20.451 8.505 -26.439 1.00 87.00 142 PHE A CA 1
ATOM 1062 C C . PHE A 1 142 ? 19.604 7.631 -27.356 1.00 87.00 142 PHE A C 1
ATOM 1064 O O . PHE A 1 142 ? 20.012 7.298 -28.467 1.00 87.00 142 PHE A O 1
ATOM 1071 N N . ALA A 1 143 ? 18.415 7.261 -26.888 1.00 86.56 143 ALA A N 1
ATOM 1072 C CA . ALA A 1 143 ? 17.452 6.551 -27.717 1.00 86.56 143 ALA A CA 1
ATOM 1073 C C . ALA A 1 143 ? 16.960 7.449 -28.872 1.00 86.56 143 ALA A C 1
ATOM 1075 O O . ALA A 1 143 ? 16.872 8.678 -28.708 1.00 86.56 143 ALA A O 1
ATOM 1076 N N . PRO A 1 144 ? 16.612 6.869 -30.035 1.00 83.75 144 PRO A N 1
ATOM 1077 C CA . PRO A 1 144 ? 15.967 7.625 -31.102 1.00 83.75 144 PRO A CA 1
ATOM 1078 C C . PRO A 1 144 ? 14.665 8.259 -30.589 1.00 83.75 144 PRO A C 1
ATOM 1080 O O . PRO A 1 144 ? 13.940 7.668 -29.791 1.00 83.75 144 PRO A O 1
ATOM 1083 N N . LEU A 1 145 ? 14.386 9.490 -31.031 1.00 80.88 145 LEU A N 1
ATOM 1084 C CA . LEU A 1 145 ? 13.101 10.143 -30.753 1.00 80.88 145 LEU A CA 1
ATOM 1085 C C . LEU A 1 145 ? 12.034 9.528 -31.671 1.00 80.88 145 LEU A C 1
ATOM 1087 O O . LEU A 1 145 ? 12.362 9.010 -32.738 1.00 80.88 145 LEU A O 1
ATOM 1091 N N . ASP A 1 146 ? 10.767 9.597 -31.259 1.00 80.38 146 ASP A N 1
ATOM 1092 C CA . ASP A 1 146 ? 9.631 9.191 -32.096 1.00 80.38 146 ASP A CA 1
ATOM 1093 C C . ASP A 1 146 ? 9.699 9.918 -33.453 1.00 80.38 146 ASP A C 1
ATOM 1095 O O . ASP A 1 146 ? 9.921 11.129 -33.500 1.00 80.38 146 ASP A O 1
ATOM 1099 N N . ALA A 1 147 ? 9.504 9.188 -34.557 1.00 75.38 147 ALA A N 1
ATOM 1100 C CA . ALA A 1 147 ? 9.603 9.710 -35.923 1.00 75.38 147 ALA A CA 1
ATOM 1101 C C . ALA A 1 147 ? 8.647 10.885 -36.208 1.00 75.38 147 ALA A C 1
ATOM 1103 O O . ALA A 1 147 ? 8.861 11.653 -37.144 1.00 75.38 147 ALA A O 1
ATOM 1104 N N . ARG A 1 148 ? 7.596 11.044 -35.395 1.00 80.00 148 ARG A N 1
ATOM 1105 C CA . ARG A 1 148 ? 6.633 12.152 -35.478 1.00 80.00 148 ARG A CA 1
ATOM 1106 C C . ARG A 1 148 ? 7.103 13.424 -34.777 1.00 80.00 148 ARG A C 1
ATOM 1108 O O . ARG A 1 148 ? 6.436 14.447 -34.897 1.00 80.00 148 ARG A O 1
ATOM 1115 N N . VAL A 1 149 ? 8.203 13.372 -34.027 1.00 83.38 149 VAL A N 1
ATOM 1116 C CA . VAL A 1 149 ? 8.782 14.521 -33.325 1.00 83.38 149 VAL A CA 1
ATOM 1117 C C . VAL A 1 149 ? 9.931 15.078 -34.174 1.00 83.38 149 VAL A C 1
ATOM 1119 O O . VAL A 1 149 ? 11.053 14.574 -34.089 1.00 83.38 149 VAL A O 1
ATOM 1122 N N . PRO A 1 150 ? 9.692 16.105 -35.013 1.00 78.00 150 PRO A N 1
ATOM 1123 C CA . PRO A 1 150 ? 10.743 16.680 -35.839 1.00 78.00 150 PRO A CA 1
ATOM 1124 C C . PRO A 1 150 ? 11.740 17.441 -34.962 1.00 78.00 150 PRO A C 1
ATOM 1126 O O . PRO A 1 150 ? 11.382 18.406 -34.286 1.00 78.00 150 PRO A O 1
ATOM 1129 N N . VAL A 1 151 ? 13.006 17.029 -34.997 1.00 83.44 151 VAL A N 1
ATOM 1130 C CA . VAL A 1 151 ? 14.095 17.764 -34.346 1.00 83.44 151 VAL A CA 1
ATOM 1131 C C . VAL A 1 151 ? 14.491 18.931 -35.236 1.00 83.44 151 VAL A C 1
ATOM 1133 O O . VAL A 1 151 ? 15.105 18.746 -36.283 1.00 83.44 151 VAL A O 1
ATOM 1136 N N . GLN A 1 152 ? 14.126 20.145 -34.834 1.00 83.50 152 GLN A N 1
ATOM 1137 C CA . GLN A 1 152 ? 14.493 21.348 -35.578 1.00 83.50 152 GLN A CA 1
ATOM 1138 C C . GLN A 1 152 ? 15.865 21.848 -35.115 1.00 83.50 152 GLN A C 1
ATOM 1140 O O . GLN A 1 152 ? 16.207 21.747 -33.934 1.00 83.50 152 GLN A O 1
ATOM 1145 N N . ALA A 1 153 ? 16.652 22.419 -36.028 1.00 83.19 153 ALA A N 1
ATOM 1146 C CA . ALA A 1 153 ? 17.916 23.048 -35.667 1.00 83.19 153 ALA A CA 1
ATOM 1147 C C . ALA A 1 153 ? 17.655 24.260 -34.757 1.00 83.19 153 ALA A C 1
ATOM 1149 O O . ALA A 1 153 ? 16.927 25.180 -35.130 1.00 83.19 153 ALA A O 1
ATOM 1150 N N . CYS A 1 154 ? 18.235 24.251 -33.557 1.00 86.56 154 CYS A N 1
ATOM 1151 C CA . CYS A 1 154 ? 18.163 25.388 -32.647 1.00 86.56 154 CYS A CA 1
ATOM 1152 C C . CYS A 1 154 ? 19.159 26.465 -33.096 1.00 86.56 154 CYS A C 1
ATOM 1154 O O . CYS A 1 154 ? 20.325 26.153 -33.342 1.00 86.56 154 CYS A O 1
ATOM 1156 N N . THR A 1 155 ? 18.725 27.724 -33.210 1.00 84.69 155 THR A N 1
ATOM 1157 C CA . THR A 1 155 ? 19.638 28.847 -33.504 1.00 84.69 155 THR A CA 1
ATOM 1158 C C . THR A 1 155 ? 20.432 29.284 -32.271 1.00 84.69 155 THR A C 1
ATOM 1160 O O . THR A 1 155 ? 21.513 29.854 -32.405 1.00 84.69 155 THR A O 1
ATOM 1163 N N . SER A 1 156 ? 19.922 29.000 -31.070 1.00 82.50 156 SER A N 1
ATOM 1164 C CA . SER A 1 156 ? 20.593 29.219 -29.783 1.00 82.50 156 SER A CA 1
ATOM 1165 C C . SER A 1 156 ? 21.162 27.917 -29.199 1.00 82.50 156 SER A C 1
ATOM 1167 O O . SER A 1 156 ? 20.765 26.832 -29.607 1.00 82.50 156 SER A O 1
ATOM 1169 N N . ALA A 1 157 ? 22.033 28.005 -28.189 1.00 85.62 157 ALA A N 1
ATOM 1170 C CA . ALA A 1 157 ? 22.460 26.825 -27.428 1.00 85.62 157 ALA A CA 1
ATOM 1171 C C . ALA A 1 157 ? 21.268 26.143 -26.729 1.00 85.62 157 ALA A C 1
ATOM 1173 O O . ALA A 1 157 ? 20.335 26.821 -26.277 1.00 85.62 157 ALA A O 1
ATOM 1174 N N . TRP A 1 158 ? 21.303 24.814 -26.619 1.00 91.12 158 TRP A N 1
ATOM 1175 C CA . TRP A 1 158 ? 20.266 24.057 -25.922 1.00 91.12 158 TRP A CA 1
ATOM 1176 C C . TRP A 1 158 ? 20.353 24.256 -24.405 1.00 91.12 158 TRP A C 1
ATOM 1178 O O . TRP A 1 158 ? 21.428 24.249 -23.806 1.00 91.12 158 TRP A O 1
ATOM 1188 N N . SER A 1 159 ? 19.198 24.426 -23.762 1.00 91.62 159 SER A N 1
ATOM 1189 C CA . SER A 1 159 ? 19.084 24.461 -22.303 1.00 91.62 159 SER A CA 1
ATOM 1190 C C . SER A 1 159 ? 18.633 23.099 -21.789 1.00 91.62 159 SER A C 1
ATOM 1192 O O . SER A 1 159 ? 17.608 22.579 -22.230 1.00 91.62 159 SER A O 1
ATOM 1194 N N . PHE A 1 160 ? 19.385 22.537 -20.846 1.00 92.75 160 PHE A N 1
ATOM 1195 C CA . PHE A 1 160 ? 19.161 21.195 -20.323 1.00 92.75 160 PHE A CA 1
ATOM 1196 C C . PHE A 1 160 ? 18.726 21.217 -18.860 1.00 92.75 160 PHE A C 1
ATOM 1198 O O . PHE A 1 160 ? 19.250 21.984 -18.050 1.00 92.75 160 PHE A O 1
ATOM 1205 N N . ASP A 1 161 ? 17.763 20.366 -18.518 1.00 90.75 161 ASP A N 1
ATOM 1206 C CA . ASP A 1 161 ? 17.327 20.145 -17.143 1.00 90.75 161 ASP A CA 1
ATOM 1207 C C . ASP A 1 161 ? 16.792 18.724 -16.935 1.00 90.75 161 ASP A C 1
ATOM 1209 O O . ASP A 1 161 ? 16.447 18.018 -17.883 1.00 90.75 161 ASP A O 1
ATOM 1213 N N . GLN A 1 162 ? 16.714 18.301 -15.674 1.00 89.50 162 GLN A N 1
ATOM 1214 C CA . GLN A 1 162 ? 16.301 16.949 -15.311 1.00 89.50 162 GLN A CA 1
ATOM 1215 C C . GLN A 1 162 ? 15.199 16.994 -14.241 1.00 89.50 162 GLN A C 1
ATOM 1217 O O . GLN A 1 162 ? 15.479 16.850 -13.048 1.00 89.50 162 GLN A O 1
ATOM 1222 N N . PRO A 1 163 ? 13.936 17.208 -14.648 1.00 82.06 163 PRO A N 1
ATOM 1223 C CA . PRO A 1 163 ? 12.840 17.470 -13.716 1.00 82.06 163 PRO A CA 1
ATOM 1224 C C . PRO A 1 163 ? 12.442 16.240 -12.885 1.00 82.06 163 PRO A C 1
ATOM 1226 O O . PRO A 1 163 ? 11.827 16.392 -11.836 1.00 82.06 163 PRO A O 1
ATOM 1229 N N . PHE A 1 164 ? 12.799 15.029 -13.328 1.00 80.19 164 PHE A N 1
ATOM 1230 C CA . PHE A 1 164 ? 12.400 13.764 -12.697 1.00 80.19 164 PHE A CA 1
ATOM 1231 C C . PHE A 1 164 ? 13.521 13.076 -11.898 1.00 80.19 164 PHE A C 1
ATOM 1233 O O . PHE A 1 164 ? 13.343 11.940 -11.461 1.00 80.19 164 PHE A O 1
ATOM 1240 N N . GLY A 1 165 ? 14.663 13.742 -11.703 1.00 77.00 165 GLY A N 1
ATOM 1241 C CA . GLY A 1 165 ? 15.838 13.169 -11.037 1.00 77.00 165 GLY A CA 1
ATOM 1242 C C . GLY A 1 165 ? 16.749 12.333 -11.958 1.00 77.00 165 GLY A C 1
ATOM 1243 O O . GLY A 1 165 ? 16.415 12.105 -13.126 1.00 77.00 165 GLY A O 1
ATOM 1244 N N . PRO A 1 166 ? 17.932 11.919 -11.462 1.00 75.25 166 PRO A N 1
ATOM 1245 C CA . PRO A 1 166 ? 18.975 11.251 -12.252 1.00 75.25 166 PRO A CA 1
ATOM 1246 C C . PRO A 1 166 ? 18.489 9.960 -12.906 1.00 75.25 166 PRO A C 1
ATOM 1248 O O . PRO A 1 166 ? 17.867 9.122 -12.262 1.00 75.25 166 PRO A O 1
ATOM 1251 N N . GLY A 1 167 ? 18.763 9.817 -14.208 1.00 70.44 167 GLY A N 1
ATOM 1252 C CA . GLY A 1 167 ? 18.488 8.601 -14.985 1.00 70.44 167 GLY A CA 1
ATOM 1253 C C . GLY A 1 167 ? 17.053 8.441 -15.504 1.00 70.44 167 GLY A C 1
ATOM 1254 O O . GLY A 1 167 ? 16.795 7.525 -16.276 1.00 70.44 167 GLY A O 1
ATOM 1255 N N . ARG A 1 168 ? 16.113 9.330 -15.145 1.00 70.31 168 ARG A N 1
ATOM 1256 C CA . ARG A 1 168 ? 14.693 9.228 -15.555 1.00 70.31 168 ARG A CA 1
ATOM 1257 C C . ARG A 1 168 ? 14.316 10.024 -16.811 1.00 70.31 168 ARG A C 1
ATOM 1259 O O . ARG A 1 168 ? 13.154 10.013 -17.206 1.00 70.31 168 ARG A O 1
ATOM 1266 N N . GLY A 1 169 ? 15.282 10.693 -17.438 1.00 80.19 169 GLY A N 1
ATOM 1267 C CA . GLY A 1 169 ? 15.107 11.430 -18.693 1.00 80.19 169 GLY A CA 1
ATOM 1268 C C . GLY A 1 169 ? 15.618 12.869 -18.621 1.00 80.19 169 GLY A C 1
ATOM 1269 O O . GLY A 1 169 ? 15.447 13.557 -17.616 1.00 80.19 169 GLY A O 1
ATOM 1270 N N . LEU A 1 170 ? 16.244 13.314 -19.708 1.00 90.38 170 LEU A N 1
ATOM 1271 C CA . LEU A 1 170 ? 16.815 14.644 -19.897 1.00 90.38 170 LEU A CA 1
ATOM 1272 C C . LEU A 1 170 ? 15.856 15.506 -20.722 1.00 90.38 170 LEU A C 1
ATOM 1274 O O . LEU A 1 170 ? 15.429 15.094 -21.799 1.00 90.38 170 LEU A O 1
ATOM 1278 N N . ARG A 1 171 ? 15.545 16.718 -20.265 1.00 92.50 171 ARG A N 1
ATOM 1279 C CA . ARG A 1 171 ? 14.763 17.683 -21.039 1.00 92.50 171 ARG A CA 1
ATOM 1280 C C . ARG A 1 171 ? 15.691 18.684 -21.723 1.00 92.50 171 ARG A C 1
ATOM 1282 O O . ARG A 1 171 ? 16.432 19.388 -21.047 1.00 92.50 171 ARG A O 1
ATOM 1289 N N . ALA A 1 172 ? 15.595 18.777 -23.046 1.00 93.12 172 ALA A N 1
ATOM 1290 C CA . ALA A 1 172 ? 16.266 19.777 -23.867 1.00 93.12 172 ALA A CA 1
ATOM 1291 C C . ALA A 1 172 ? 15.263 20.852 -24.306 1.00 93.12 172 ALA A C 1
ATOM 1293 O O . ALA A 1 172 ? 14.201 20.543 -24.850 1.00 93.12 172 ALA A O 1
ATOM 1294 N N . ARG A 1 173 ? 15.583 22.122 -24.064 1.00 93.25 173 ARG A N 1
ATOM 1295 C CA . ARG A 1 173 ? 14.764 23.285 -24.415 1.00 93.25 173 ARG A CA 1
ATOM 1296 C C . ARG A 1 173 ? 15.528 24.181 -25.373 1.00 93.25 173 ARG A C 1
ATOM 1298 O O . ARG A 1 173 ? 16.657 24.575 -25.096 1.00 93.25 173 ARG A O 1
ATOM 1305 N N . CYS A 1 174 ? 14.873 24.537 -26.466 1.00 92.56 174 CYS A N 1
ATOM 1306 C CA . CYS A 1 174 ? 15.358 25.527 -27.409 1.00 92.56 174 CYS A CA 1
ATOM 1307 C C . CYS A 1 174 ? 14.479 26.777 -27.327 1.00 92.56 174 CYS A C 1
ATOM 1309 O O . CYS A 1 174 ? 13.256 26.685 -27.175 1.00 92.56 174 CYS A O 1
ATOM 1311 N N . LYS A 1 175 ? 15.112 27.951 -27.402 1.00 90.44 175 LYS A N 1
ATOM 1312 C CA . LYS A 1 175 ? 14.416 29.240 -27.369 1.00 90.44 175 LYS A CA 1
ATOM 1313 C C . LYS A 1 175 ? 13.789 29.560 -28.726 1.00 90.44 175 LYS A C 1
ATOM 1315 O O . LYS A 1 175 ? 12.622 29.942 -28.774 1.00 90.44 175 LYS A O 1
ATOM 1320 N N . GLU A 1 176 ? 14.548 29.358 -29.802 1.00 85.81 176 GLU A N 1
ATOM 1321 C CA . GLU A 1 176 ? 14.157 29.630 -31.187 1.00 85.81 176 GLU A CA 1
ATOM 1322 C C . GLU A 1 176 ? 14.662 28.500 -32.108 1.00 85.81 176 GLU A C 1
ATOM 1324 O O . GLU A 1 176 ? 15.874 28.321 -32.249 1.00 85.81 176 GLU A O 1
ATOM 1329 N N . PRO A 1 177 ? 13.767 27.706 -32.721 1.00 86.88 177 PRO A N 1
ATOM 1330 C CA . PRO A 1 177 ? 12.318 27.669 -32.499 1.00 86.88 177 PRO A CA 1
ATOM 1331 C C . PRO A 1 177 ? 11.975 27.223 -31.068 1.00 86.88 177 PRO A C 1
ATOM 1333 O O . PRO A 1 177 ? 12.738 26.500 -30.430 1.00 86.88 17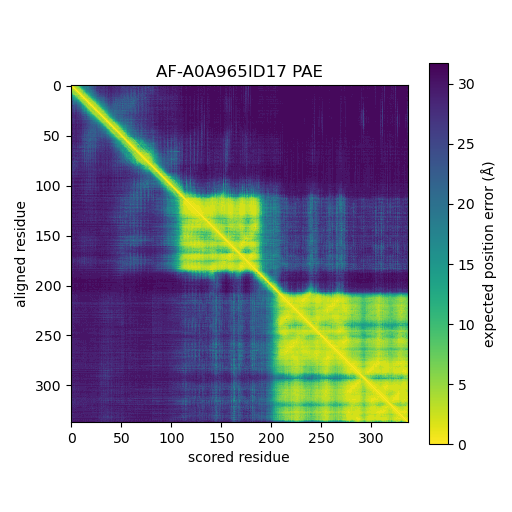7 PRO A O 1
ATOM 1336 N N . LYS A 1 178 ? 10.818 27.649 -30.544 1.00 89.94 178 LYS A N 1
ATOM 1337 C CA . LYS A 1 178 ? 10.358 27.236 -29.210 1.00 89.94 178 LYS A CA 1
ATOM 1338 C C . LYS A 1 178 ? 9.974 25.754 -29.242 1.00 89.94 178 LYS A C 1
ATOM 1340 O O . LYS A 1 178 ? 8.840 25.412 -29.563 1.00 89.94 178 LYS A O 1
ATOM 1345 N N . GLN A 1 179 ? 10.919 24.889 -28.892 1.00 89.75 179 GLN A N 1
ATOM 1346 C CA . GLN A 1 179 ? 10.740 23.438 -28.852 1.00 89.75 179 GLN A CA 1
ATOM 1347 C C . GLN A 1 179 ? 11.300 22.855 -27.556 1.00 89.75 179 GLN A C 1
ATOM 1349 O O . GLN A 1 179 ? 12.242 23.379 -26.953 1.00 89.75 179 GLN A O 1
ATOM 1354 N N . GLN A 1 180 ? 10.692 21.755 -27.131 1.00 91.12 180 GLN A N 1
ATOM 1355 C CA . GLN A 1 180 ? 11.090 21.006 -25.954 1.00 91.12 180 GLN A CA 1
ATOM 1356 C C . GLN A 1 180 ? 11.101 19.522 -26.303 1.00 91.12 180 GLN A C 1
ATOM 1358 O O . GLN A 1 180 ? 10.094 18.989 -26.762 1.00 91.12 180 GLN A O 1
ATOM 1363 N N . LEU A 1 181 ? 12.231 18.869 -26.057 1.00 91.12 181 LEU A N 1
ATOM 1364 C CA . LEU A 1 181 ? 12.463 17.464 -26.366 1.00 91.12 181 LEU A CA 1
ATOM 1365 C C . LEU A 1 181 ? 12.847 16.719 -25.089 1.00 91.12 181 LEU A C 1
ATOM 1367 O O . LEU A 1 181 ? 13.529 17.267 -24.222 1.00 91.12 181 LEU A O 1
ATOM 1371 N N . PHE A 1 182 ? 12.404 15.471 -24.972 1.00 90.56 182 PHE A N 1
ATOM 1372 C CA . PHE A 1 182 ? 12.778 14.583 -23.877 1.00 90.56 182 PHE A CA 1
ATOM 1373 C C . PHE A 1 182 ? 13.648 13.457 -24.422 1.00 90.56 182 PHE A C 1
ATOM 1375 O O . PHE A 1 182 ? 13.219 12.703 -25.289 1.00 90.56 182 PHE A O 1
ATOM 1382 N N . LEU A 1 183 ? 14.871 13.363 -23.914 1.00 89.56 183 LEU A N 1
ATOM 1383 C CA . LEU A 1 183 ? 15.863 12.371 -24.299 1.00 89.56 183 LEU A CA 1
ATOM 1384 C C . LEU A 1 183 ? 15.993 11.333 -23.182 1.00 89.56 183 LEU A C 1
ATOM 1386 O O . LEU A 1 183 ? 16.148 11.678 -22.009 1.00 89.56 183 LEU A O 1
ATOM 1390 N N . SER A 1 184 ? 15.964 10.055 -23.541 1.00 87.31 184 SER A N 1
ATOM 1391 C CA . SER A 1 184 ? 16.270 8.947 -22.636 1.00 87.31 184 SER A CA 1
ATOM 1392 C C . SER A 1 184 ? 17.651 8.389 -22.960 1.00 87.31 184 SER A C 1
ATOM 1394 O O . SER A 1 184 ? 17.956 8.130 -24.127 1.00 87.31 184 SER A O 1
ATOM 1396 N N . GLN A 1 185 ? 18.481 8.192 -21.935 1.00 83.88 185 GLN A N 1
ATOM 1397 C CA . GLN A 1 185 ? 19.751 7.485 -22.091 1.00 83.88 185 GLN A CA 1
ATOM 1398 C C . GLN A 1 185 ? 19.443 6.028 -22.453 1.00 83.88 185 GLN A C 1
ATOM 1400 O O . GLN A 1 185 ? 18.634 5.383 -21.786 1.00 83.88 185 GLN A O 1
ATOM 1405 N N . SER A 1 186 ? 20.038 5.532 -23.532 1.00 71.06 186 SER A N 1
ATOM 1406 C CA . SER A 1 186 ? 19.941 4.130 -23.922 1.00 71.06 186 SER A CA 1
ATOM 1407 C C . SER A 1 186 ? 21.165 3.403 -23.385 1.00 71.06 186 SER A C 1
ATOM 1409 O O . SER A 1 186 ? 22.294 3.721 -23.751 1.00 71.06 186 SER A O 1
ATOM 1411 N N . THR A 1 187 ? 20.943 2.438 -22.500 1.00 62.38 187 THR A N 1
ATOM 1412 C CA . THR A 1 187 ? 21.990 1.557 -21.967 1.00 62.38 187 THR A CA 1
ATOM 1413 C C . THR A 1 187 ? 22.173 0.285 -22.802 1.00 62.38 187 THR A C 1
ATOM 1415 O O . THR A 1 187 ? 22.922 -0.596 -22.394 1.00 62.38 187 THR A O 1
ATOM 1418 N N . GLU A 1 188 ? 21.533 0.177 -23.975 1.00 52.88 188 GLU A N 1
ATOM 1419 C CA . GLU A 1 188 ? 21.565 -1.019 -24.828 1.00 52.88 188 GLU A CA 1
ATOM 1420 C C . GLU A 1 188 ? 21.942 -0.683 -26.287 1.00 52.88 188 GLU A C 1
ATOM 1422 O O . GLU A 1 188 ? 21.614 0.396 -26.787 1.00 52.88 188 GLU A O 1
ATOM 1427 N N . PRO A 1 189 ? 22.648 -1.577 -27.009 1.00 46.38 189 PRO A N 1
ATOM 1428 C CA . PRO A 1 189 ? 22.979 -1.360 -28.410 1.00 46.38 189 PRO A CA 1
ATOM 1429 C C . PRO A 1 189 ? 21.711 -1.435 -29.271 1.00 46.38 189 PRO A C 1
ATOM 1431 O O . PRO A 1 189 ? 21.105 -2.493 -29.427 1.00 46.38 189 PRO A O 1
ATOM 1434 N N . VAL A 1 190 ? 21.318 -0.296 -29.845 1.00 46.47 190 VAL A N 1
ATOM 1435 C CA . VAL A 1 190 ? 20.206 -0.197 -30.799 1.00 46.47 190 VAL A CA 1
ATOM 1436 C C . VAL A 1 190 ? 20.587 -0.948 -32.079 1.00 46.47 190 VAL A C 1
ATOM 1438 O O . VAL A 1 190 ? 21.398 -0.471 -32.872 1.00 46.47 190 VAL A O 1
ATOM 1441 N N . MET A 1 191 ? 20.020 -2.139 -32.269 1.00 41.69 191 MET A N 1
ATOM 1442 C CA . MET A 1 191 ? 20.070 -2.862 -33.543 1.00 41.69 191 MET A CA 1
ATOM 1443 C C . MET A 1 191 ? 19.264 -2.084 -34.602 1.00 41.69 191 MET A C 1
ATOM 1445 O O . MET A 1 191 ? 18.228 -1.503 -34.262 1.00 41.69 191 MET A O 1
ATOM 1449 N N . PRO A 1 192 ? 19.700 -2.047 -35.875 1.00 49.22 192 PRO A N 1
ATOM 1450 C CA . PRO A 1 192 ? 18.988 -1.318 -36.917 1.00 49.22 192 PRO A CA 1
ATOM 1451 C C . PRO A 1 192 ? 17.605 -1.936 -37.155 1.00 49.22 192 PRO A C 1
ATOM 1453 O O . PRO A 1 192 ? 17.460 -3.155 -37.244 1.00 49.22 192 PRO A O 1
ATOM 1456 N N . ALA A 1 193 ? 16.593 -1.073 -37.249 1.00 47.47 193 ALA A N 1
ATOM 1457 C CA . AL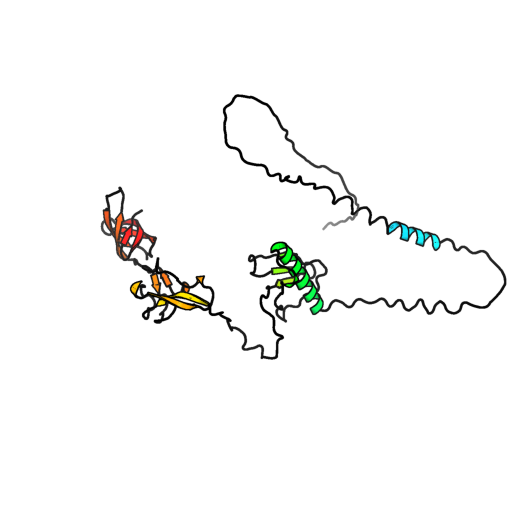A A 1 193 ? 15.200 -1.433 -37.473 1.00 47.47 193 ALA A CA 1
ATOM 1458 C C . ALA A 1 193 ? 15.018 -2.136 -38.831 1.00 47.47 193 ALA A C 1
ATOM 1460 O O . ALA A 1 193 ? 14.831 -1.499 -39.866 1.00 47.47 193 ALA A O 1
ATOM 1461 N N . GLY A 1 194 ? 15.081 -3.466 -38.819 1.00 40.25 194 GLY A N 1
ATOM 1462 C CA . GLY A 1 194 ? 14.629 -4.318 -39.910 1.00 40.25 194 GLY A CA 1
ATOM 1463 C C . GLY A 1 194 ? 13.115 -4.503 -39.835 1.00 40.25 194 GLY A C 1
ATOM 1464 O O . GLY A 1 194 ? 12.603 -5.000 -38.839 1.00 40.25 194 GLY A O 1
ATOM 1465 N N . LEU A 1 195 ? 12.433 -4.060 -40.892 1.00 46.31 195 LEU A N 1
ATOM 1466 C CA . LEU A 1 195 ? 11.042 -4.312 -41.292 1.00 46.31 195 LEU A CA 1
ATOM 1467 C C . LEU A 1 195 ? 10.278 -5.367 -40.464 1.00 46.31 195 LEU A C 1
ATOM 1469 O O . LEU A 1 195 ? 10.203 -6.538 -40.829 1.00 46.31 195 LEU A O 1
ATOM 1473 N N . SER A 1 196 ? 9.595 -4.920 -39.414 1.00 46.84 196 SER A N 1
ATOM 1474 C CA . SER A 1 196 ? 8.420 -5.611 -38.884 1.00 46.84 196 SER A CA 1
ATOM 1475 C C . SER A 1 196 ? 7.353 -4.576 -38.536 1.00 46.84 196 SER A C 1
ATOM 1477 O O . SER A 1 196 ? 7.628 -3.592 -37.854 1.00 46.84 196 SER A O 1
ATOM 1479 N N . SER A 1 197 ? 6.166 -4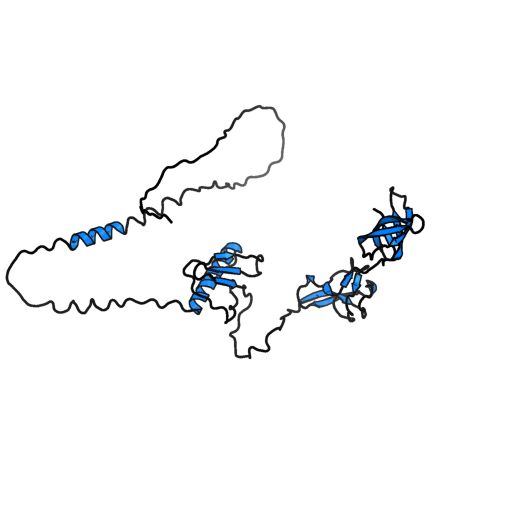.794 -39.099 1.00 47.91 197 SER A N 1
ATOM 1480 C CA . SER A 1 197 ? 4.984 -3.926 -39.145 1.00 47.91 197 SER A CA 1
ATOM 1481 C C . SER A 1 197 ? 4.696 -3.115 -37.857 1.00 47.91 197 SER A C 1
ATOM 1483 O O . SER A 1 197 ? 4.764 -3.691 -36.770 1.00 47.91 197 SER A O 1
ATOM 1485 N N . PRO A 1 198 ? 4.299 -1.821 -37.920 1.00 50.66 198 PRO A N 1
ATOM 1486 C CA . PRO A 1 198 ? 4.186 -0.956 -36.734 1.00 50.66 198 PRO A CA 1
ATOM 1487 C C . PRO A 1 198 ? 2.954 -1.181 -35.835 1.00 50.66 198 PRO A C 1
ATOM 1489 O O . PRO A 1 198 ? 2.747 -0.400 -34.911 1.00 50.66 198 PRO A O 1
ATOM 1492 N N . ALA A 1 199 ? 2.112 -2.186 -36.090 1.00 50.47 199 ALA A N 1
ATOM 1493 C CA . ALA A 1 199 ? 0.821 -2.316 -35.400 1.00 50.47 199 ALA A CA 1
ATOM 1494 C C . ALA A 1 199 ? 0.809 -3.291 -34.205 1.00 50.47 199 ALA A C 1
ATOM 1496 O O . ALA A 1 199 ? -0.026 -3.128 -33.322 1.00 50.47 199 ALA A O 1
ATOM 1497 N N . GLU A 1 200 ? 1.759 -4.230 -34.105 1.00 44.75 200 GLU A N 1
ATOM 1498 C CA . GLU A 1 200 ? 1.692 -5.314 -33.099 1.00 44.75 200 GLU A CA 1
ATOM 1499 C C . GLU A 1 200 ? 2.798 -5.255 -32.021 1.00 44.75 200 GLU A C 1
ATOM 1501 O O . GLU A 1 200 ? 2.932 -6.163 -31.204 1.00 44.75 200 GLU A O 1
ATOM 1506 N N . ALA A 1 201 ? 3.624 -4.201 -32.002 1.00 46.16 201 ALA A N 1
ATOM 1507 C CA . ALA A 1 201 ? 4.756 -4.069 -31.070 1.00 46.16 201 ALA A CA 1
ATOM 1508 C C . ALA A 1 201 ? 4.488 -3.127 -29.879 1.00 46.16 201 ALA A C 1
ATOM 1510 O O . ALA A 1 201 ? 5.397 -2.818 -29.106 1.00 46.16 201 ALA A O 1
ATOM 1511 N N . ALA A 1 202 ? 3.248 -2.670 -29.698 1.00 48.97 202 ALA A N 1
ATOM 1512 C CA . ALA A 1 202 ? 2.854 -2.006 -28.466 1.00 48.97 202 ALA A CA 1
ATOM 1513 C C . ALA A 1 202 ? 2.648 -3.078 -27.383 1.00 48.97 202 ALA A C 1
ATOM 1515 O O . ALA A 1 202 ? 1.712 -3.865 -27.459 1.00 48.97 202 ALA A O 1
ATOM 1516 N N . PHE A 1 203 ? 3.512 -3.070 -26.362 1.00 44.56 203 PHE A N 1
ATOM 1517 C CA . PHE A 1 203 ? 3.431 -3.897 -25.148 1.00 44.56 203 PHE A CA 1
ATOM 1518 C C . PHE A 1 203 ? 4.094 -5.290 -25.194 1.00 44.56 203 PHE A C 1
ATOM 1520 O O . PHE A 1 203 ? 3.504 -6.297 -24.814 1.00 44.56 203 PHE A O 1
ATOM 1527 N N . ARG A 1 204 ? 5.391 -5.356 -25.514 1.00 48.69 204 ARG A N 1
ATOM 1528 C CA . ARG A 1 204 ? 6.253 -6.350 -24.850 1.00 48.69 204 ARG A CA 1
ATOM 1529 C C . ARG A 1 204 ? 6.954 -5.671 -23.677 1.00 48.69 204 ARG A C 1
ATOM 1531 O O . ARG A 1 204 ? 7.957 -4.995 -23.906 1.00 48.69 204 ARG A O 1
ATOM 1538 N N . PRO A 1 205 ? 6.477 -5.813 -22.425 1.00 47.59 205 PRO A N 1
ATOM 1539 C CA . PRO A 1 205 ? 7.365 -5.568 -21.310 1.00 47.59 205 PRO A CA 1
ATOM 1540 C C . PRO A 1 205 ? 8.454 -6.633 -21.436 1.00 47.59 205 PRO A C 1
ATOM 1542 O O . PRO A 1 205 ? 8.197 -7.819 -21.234 1.00 47.59 205 PRO A O 1
ATOM 1545 N N . SER A 1 206 ? 9.668 -6.223 -21.802 1.00 53.88 206 SER A N 1
ATOM 1546 C CA . SER A 1 206 ? 10.857 -6.998 -21.458 1.00 53.88 206 SER A CA 1
ATOM 1547 C C . SER A 1 206 ? 10.971 -6.925 -19.939 1.00 53.88 206 SER A C 1
ATOM 1549 O O . SER A 1 206 ? 11.688 -6.110 -19.364 1.00 53.88 206 SER A O 1
ATOM 1551 N N . ALA A 1 207 ? 10.120 -7.691 -19.264 1.00 57.50 207 ALA A N 1
ATOM 1552 C CA . ALA A 1 207 ? 10.281 -7.982 -17.867 1.00 57.50 207 ALA A CA 1
ATOM 1553 C C . ALA A 1 207 ? 11.501 -8.890 -17.811 1.00 57.50 207 ALA A C 1
ATOM 1555 O O . ALA A 1 207 ? 11.385 -10.098 -17.991 1.00 57.50 207 ALA A O 1
ATOM 1556 N N . ALA A 1 208 ? 12.675 -8.285 -17.643 1.00 62.25 208 ALA A N 1
ATOM 1557 C CA . ALA A 1 208 ? 13.864 -9.010 -17.247 1.00 62.25 208 ALA A CA 1
ATOM 1558 C C . ALA A 1 208 ? 13.508 -9.767 -15.961 1.00 62.25 208 ALA A C 1
ATOM 1560 O O . ALA A 1 208 ? 13.400 -9.175 -14.882 1.00 62.25 208 ALA A O 1
ATOM 1561 N N . ALA A 1 209 ? 13.213 -11.056 -16.115 1.00 69.94 209 ALA A N 1
ATOM 1562 C CA . ALA A 1 209 ? 12.839 -11.930 -15.027 1.00 69.94 209 ALA A CA 1
ATOM 1563 C C . ALA A 1 209 ? 14.048 -12.031 -14.101 1.00 69.94 209 ALA A C 1
ATOM 1565 O O . ALA A 1 209 ? 15.109 -12.525 -14.482 1.00 69.94 209 ALA A O 1
ATOM 1566 N N . THR A 1 210 ? 13.919 -11.472 -12.903 1.00 83.81 210 THR A N 1
ATOM 1567 C CA . THR A 1 210 ? 14.991 -11.494 -11.909 1.00 83.81 210 THR A CA 1
ATOM 1568 C C . THR A 1 210 ? 14.617 -12.512 -10.851 1.00 83.81 210 THR A C 1
ATOM 1570 O O . THR A 1 210 ? 13.503 -12.484 -10.336 1.00 83.81 210 THR A O 1
ATOM 1573 N N . LYS A 1 211 ? 15.534 -13.414 -10.504 1.00 87.81 211 LYS A N 1
ATOM 1574 C CA . LYS A 1 211 ? 15.307 -14.366 -9.412 1.00 87.81 211 LYS A CA 1
ATOM 1575 C C . LYS A 1 211 ? 15.448 -13.648 -8.078 1.00 87.81 211 LYS A C 1
ATOM 1577 O O . LYS A 1 211 ? 16.497 -13.067 -7.798 1.00 87.81 211 LYS A O 1
ATOM 1582 N N . LYS A 1 212 ? 14.401 -13.669 -7.255 1.00 89.69 212 LYS A N 1
ATOM 1583 C CA . LYS A 1 212 ? 14.433 -13.089 -5.907 1.00 89.69 212 LYS A CA 1
ATOM 1584 C C . LYS A 1 212 ? 13.618 -13.939 -4.940 1.00 89.69 212 LYS A C 1
ATOM 1586 O O . LYS A 1 212 ? 12.581 -14.482 -5.306 1.00 89.69 212 LYS A O 1
ATOM 1591 N N . LYS A 1 213 ? 14.070 -14.007 -3.684 1.00 92.81 213 LYS A N 1
ATOM 1592 C CA . LYS A 1 213 ? 13.278 -14.545 -2.570 1.00 92.81 213 LYS A CA 1
ATOM 1593 C C . LYS A 1 213 ? 12.078 -13.640 -2.315 1.00 92.81 213 LYS A C 1
ATOM 1595 O O . LYS A 1 213 ? 12.257 -12.494 -1.899 1.00 92.81 213 LYS A O 1
ATOM 1600 N N . VAL A 1 214 ? 10.883 -14.151 -2.573 1.00 94.19 214 VAL A N 1
ATOM 1601 C CA . VAL A 1 214 ? 9.607 -13.463 -2.361 1.00 94.19 214 VAL A CA 1
ATOM 1602 C C . VAL A 1 214 ? 8.630 -14.382 -1.643 1.00 94.19 214 VAL A C 1
ATOM 1604 O O . VAL A 1 214 ? 8.791 -15.602 -1.635 1.00 94.19 214 VAL A O 1
ATOM 1607 N N . LEU A 1 215 ? 7.625 -13.792 -1.006 1.00 94.69 215 LEU A N 1
ATOM 1608 C CA . LEU A 1 215 ? 6.527 -14.538 -0.416 1.00 94.69 215 LEU A CA 1
ATOM 1609 C C . LEU A 1 215 ? 5.587 -15.048 -1.501 1.00 94.69 215 LEU A C 1
ATOM 1611 O O . LEU A 1 215 ? 5.138 -14.289 -2.358 1.00 94.69 215 LEU A O 1
ATOM 1615 N N . VAL A 1 216 ? 5.267 -16.330 -1.420 1.00 94.75 216 VAL A N 1
ATOM 1616 C CA . VAL A 1 216 ? 4.398 -17.059 -2.336 1.00 94.75 216 VAL A CA 1
ATOM 1617 C C . VAL A 1 216 ? 3.257 -17.689 -1.545 1.00 94.75 216 VAL A C 1
ATOM 1619 O O . VAL A 1 216 ? 3.431 -18.104 -0.395 1.00 94.75 216 VAL A O 1
ATOM 1622 N N . ALA A 1 217 ? 2.076 -17.753 -2.155 1.00 95.06 217 ALA A N 1
ATOM 1623 C CA . ALA A 1 217 ? 0.920 -18.407 -1.558 1.00 95.06 217 ALA A CA 1
ATOM 1624 C C . ALA A 1 217 ? 1.058 -19.939 -1.640 1.00 95.06 217 ALA A C 1
ATOM 1626 O O . ALA A 1 217 ? 1.155 -20.499 -2.729 1.00 95.06 217 ALA A O 1
ATOM 1627 N N . LYS A 1 218 ? 1.014 -20.650 -0.508 1.00 94.31 218 LYS A N 1
ATOM 1628 C CA . LYS A 1 218 ? 0.983 -22.129 -0.471 1.00 94.31 218 LYS A CA 1
ATOM 1629 C C . LYS A 1 218 ? -0.350 -22.699 -0.940 1.00 94.31 218 LYS A C 1
ATOM 1631 O O . LYS A 1 218 ? -0.415 -23.810 -1.454 1.00 94.31 218 LYS A O 1
ATOM 1636 N N . THR A 1 219 ? -1.423 -21.953 -0.702 1.00 94.06 219 THR A N 1
ATOM 1637 C CA . THR A 1 219 ? -2.806 -22.349 -0.982 1.00 94.06 219 THR A CA 1
ATOM 1638 C C . THR A 1 219 ? -3.517 -21.236 -1.743 1.00 94.06 219 THR A C 1
ATOM 1640 O O . THR A 1 219 ? -3.026 -20.110 -1.796 1.00 94.06 219 THR A O 1
ATOM 1643 N N . ASN A 1 220 ? -4.661 -21.542 -2.357 1.00 94.56 220 ASN A N 1
ATOM 1644 C CA . ASN A 1 220 ? -5.465 -20.522 -3.025 1.00 94.56 220 ASN A CA 1
ATOM 1645 C C . ASN A 1 220 ? -6.060 -19.568 -1.977 1.00 94.56 220 ASN A C 1
ATOM 1647 O O . ASN A 1 220 ? -6.839 -19.998 -1.125 1.00 94.56 220 ASN A O 1
ATOM 1651 N N . LEU A 1 221 ? -5.716 -18.284 -2.066 1.00 94.25 221 LEU A N 1
ATOM 1652 C CA . LEU A 1 221 ? -6.280 -17.227 -1.230 1.00 94.25 221 LEU A CA 1
ATOM 1653 C C . LEU A 1 221 ? -7.440 -16.589 -1.985 1.00 94.25 221 LEU A C 1
ATOM 1655 O O . LEU A 1 221 ? -7.250 -16.083 -3.090 1.00 94.25 221 LEU A O 1
ATOM 1659 N N . ASN A 1 222 ? -8.643 -16.609 -1.420 1.00 95.56 222 ASN A N 1
ATOM 1660 C CA . ASN A 1 222 ? -9.807 -16.016 -2.074 1.00 95.56 222 ASN A CA 1
ATOM 1661 C C . ASN A 1 222 ? -9.829 -14.491 -1.914 1.00 95.56 222 ASN A C 1
ATOM 1663 O O . ASN A 1 222 ? -9.253 -13.932 -0.980 1.00 95.56 222 ASN A O 1
ATOM 1667 N N . ALA A 1 223 ? -10.541 -13.806 -2.810 1.00 93.50 223 ALA A N 1
ATOM 1668 C CA . ALA A 1 223 ? -10.789 -12.376 -2.665 1.00 93.50 223 ALA A CA 1
ATOM 1669 C C . ALA A 1 223 ? -11.455 -12.060 -1.312 1.00 93.50 223 ALA A C 1
ATOM 1671 O O . ALA A 1 223 ? -12.351 -12.775 -0.868 1.00 93.50 223 ALA A O 1
ATOM 1672 N N . GLN A 1 224 ? -11.019 -10.971 -0.676 1.00 90.62 224 GLN A N 1
ATOM 1673 C CA . GLN A 1 224 ? -11.478 -10.478 0.631 1.00 90.62 224 GLN A CA 1
ATOM 1674 C C . GLN A 1 224 ? -11.205 -11.418 1.817 1.00 90.62 224 GLN A C 1
ATOM 1676 O O . GLN A 1 224 ? -11.662 -11.153 2.928 1.00 90.62 224 GLN A O 1
ATOM 1681 N N . GLN A 1 225 ? -10.441 -12.492 1.612 1.00 91.00 225 GLN A N 1
ATOM 1682 C CA . GLN A 1 225 ? -10.061 -13.413 2.675 1.00 91.00 225 GLN A CA 1
ATOM 1683 C C . GLN A 1 225 ? -8.893 -12.838 3.502 1.00 91.00 225 GLN A C 1
ATOM 1685 O O . GLN A 1 225 ? -7.915 -12.372 2.904 1.00 91.00 225 GLN A O 1
ATOM 1690 N N . PRO A 1 226 ? -8.954 -12.882 4.850 1.00 91.50 226 PRO A N 1
ATOM 1691 C CA . PRO A 1 226 ? -7.811 -12.587 5.713 1.00 91.50 226 PRO A CA 1
ATOM 1692 C C . PRO A 1 226 ? -6.643 -13.540 5.442 1.00 91.50 226 PRO A C 1
ATOM 1694 O O . PRO A 1 226 ? -6.853 -14.732 5.209 1.00 91.50 226 PRO A O 1
ATOM 1697 N N . ILE A 1 227 ? -5.423 -13.014 5.470 1.00 92.12 227 ILE A N 1
ATOM 1698 C CA . ILE A 1 227 ? -4.210 -13.771 5.165 1.00 92.12 227 ILE A CA 1
ATOM 1699 C C . ILE A 1 227 ? -3.659 -14.372 6.449 1.00 92.12 227 ILE A C 1
ATOM 1701 O O . ILE A 1 227 ? -3.366 -13.658 7.404 1.00 92.12 227 ILE A O 1
ATOM 1705 N N . ASP A 1 228 ? -3.474 -15.687 6.442 1.00 90.62 228 ASP A N 1
ATOM 1706 C CA . ASP A 1 228 ? -2.791 -16.387 7.521 1.00 90.62 228 ASP A CA 1
ATOM 1707 C C . ASP A 1 228 ? -1.301 -16.566 7.162 1.00 90.62 228 ASP A C 1
ATOM 1709 O O . ASP A 1 228 ? -0.997 -17.096 6.086 1.00 90.62 228 ASP A O 1
ATOM 1713 N N . PRO A 1 229 ? -0.347 -16.171 8.030 1.00 88.62 229 PRO A N 1
ATOM 1714 C CA . PRO A 1 229 ? 1.083 -16.357 7.781 1.00 88.62 229 PRO A CA 1
ATOM 1715 C C . PRO A 1 229 ? 1.483 -17.810 7.479 1.00 88.62 229 PRO A C 1
ATOM 1717 O O . PRO A 1 229 ? 2.432 -18.043 6.731 1.00 88.62 229 PRO A O 1
ATOM 1720 N N . SER A 1 230 ? 0.756 -18.801 8.006 1.00 90.94 230 SER A N 1
ATOM 1721 C CA . SER A 1 230 ? 1.013 -20.224 7.748 1.00 90.94 230 SER A CA 1
ATOM 1722 C C . SER A 1 230 ? 0.767 -20.627 6.288 1.00 90.94 230 SER A C 1
ATOM 1724 O O . SER A 1 230 ? 1.415 -21.554 5.787 1.00 90.94 230 SER A O 1
ATOM 1726 N N . GLN A 1 231 ? -0.109 -19.898 5.586 1.00 91.06 231 GLN A N 1
ATOM 1727 C CA . GLN A 1 231 ? -0.443 -20.090 4.172 1.00 91.06 231 GLN A CA 1
ATOM 1728 C C . GLN A 1 231 ? 0.585 -19.460 3.229 1.00 91.06 231 GLN A C 1
ATOM 1730 O O . GLN A 1 231 ? 0.455 -19.602 2.013 1.00 91.06 231 GLN A O 1
ATOM 1735 N N . LEU A 1 232 ? 1.599 -18.782 3.766 1.00 92.94 232 LEU A N 1
ATOM 1736 C CA . LEU A 1 232 ? 2.656 -18.140 3.001 1.00 92.94 232 LEU A CA 1
ATOM 1737 C C . LEU A 1 232 ? 3.982 -18.886 3.172 1.00 92.94 232 LEU A C 1
ATOM 1739 O O . LEU A 1 232 ? 4.258 -19.499 4.206 1.00 92.94 232 LEU A O 1
ATOM 1743 N N . GLU A 1 233 ? 4.824 -18.833 2.149 1.00 93.75 233 GLU A N 1
ATOM 1744 C CA . GLU A 1 233 ? 6.212 -19.296 2.205 1.00 93.75 233 GLU A CA 1
ATOM 1745 C C . GLU A 1 233 ? 7.141 -18.354 1.463 1.00 93.75 233 GLU A C 1
ATOM 1747 O O . GLU A 1 233 ? 6.763 -17.765 0.456 1.00 93.75 233 GLU A O 1
ATOM 1752 N N . LEU A 1 234 ? 8.382 -18.241 1.936 1.00 93.50 234 LEU A N 1
ATOM 1753 C CA . LEU A 1 234 ? 9.436 -17.609 1.157 1.00 93.50 234 LEU A CA 1
ATOM 1754 C C . LEU A 1 234 ? 9.965 -18.613 0.135 1.00 93.50 234 LEU A C 1
ATOM 1756 O O . LEU A 1 234 ? 10.467 -19.675 0.506 1.00 93.50 234 LEU A O 1
ATOM 1760 N N . ARG A 1 235 ? 9.913 -18.241 -1.141 1.00 93.69 235 ARG A N 1
ATOM 1761 C CA . ARG A 1 235 ? 10.446 -19.030 -2.251 1.00 93.69 235 ARG A CA 1
ATOM 1762 C C . ARG A 1 235 ? 11.219 -18.128 -3.210 1.00 93.69 235 ARG A C 1
ATOM 1764 O O . ARG A 1 235 ? 10.915 -16.945 -3.352 1.00 93.69 235 ARG A O 1
ATOM 1771 N N . GLU A 1 236 ? 12.265 -18.665 -3.830 1.00 92.44 236 GLU A N 1
ATOM 1772 C CA . GLU A 1 236 ? 12.940 -17.981 -4.935 1.00 92.44 236 GLU A CA 1
ATOM 1773 C C . GLU A 1 236 ? 12.107 -18.135 -6.200 1.00 92.44 236 GLU A C 1
ATOM 1775 O O . GLU A 1 236 ? 11.974 -19.237 -6.719 1.00 92.44 236 GLU A O 1
ATOM 1780 N N . GLU A 1 237 ? 11.555 -17.024 -6.678 1.00 90.19 237 GLU A N 1
ATOM 1781 C CA . GLU A 1 237 ? 10.739 -16.989 -7.888 1.00 90.19 237 GLU A CA 1
ATOM 1782 C C . GLU A 1 237 ? 11.296 -15.975 -8.886 1.00 90.19 237 GLU A C 1
ATOM 1784 O O . GLU A 1 237 ? 11.987 -15.008 -8.537 1.00 90.19 237 GLU A O 1
ATOM 1789 N N . GLU A 1 238 ? 10.983 -16.212 -10.156 1.00 89.50 238 GLU A N 1
ATOM 1790 C CA . GLU A 1 238 ? 11.300 -15.309 -11.255 1.00 89.50 238 GLU A CA 1
ATOM 1791 C C . GLU A 1 238 ? 10.293 -14.153 -11.278 1.00 89.50 238 GLU A C 1
ATOM 1793 O O . GLU A 1 238 ? 9.192 -14.231 -11.834 1.00 89.50 238 GLU A O 1
ATOM 1798 N N . ILE A 1 239 ? 10.666 -13.046 -10.635 1.00 88.44 239 ILE A N 1
ATOM 1799 C CA . ILE A 1 239 ? 9.817 -11.862 -10.576 1.00 88.44 239 ILE A CA 1
ATOM 1800 C C . ILE A 1 239 ? 9.929 -11.038 -11.849 1.00 88.44 239 ILE A C 1
ATOM 1802 O O . ILE A 1 239 ? 11.005 -10.815 -12.404 1.00 88.44 239 ILE A O 1
ATOM 1806 N N . HIS A 1 240 ? 8.776 -10.539 -12.274 1.00 85.50 240 HIS A N 1
ATOM 1807 C CA . HIS A 1 240 ? 8.639 -9.671 -13.429 1.00 85.50 240 HIS A CA 1
ATOM 1808 C C . HIS A 1 240 ? 8.358 -8.253 -12.922 1.00 85.50 240 HIS A C 1
ATOM 1810 O O . HIS A 1 240 ? 7.384 -8.034 -12.193 1.00 85.50 240 HIS A O 1
ATOM 1816 N N . GLY A 1 241 ? 9.207 -7.293 -13.291 1.00 84.69 241 GLY A N 1
ATOM 1817 C CA . GLY A 1 241 ? 9.092 -5.901 -12.851 1.00 84.69 241 GLY A CA 1
ATOM 1818 C C . GLY A 1 241 ? 9.878 -5.579 -11.570 1.00 84.69 241 GLY A C 1
ATOM 1819 O O . GLY A 1 241 ? 10.777 -6.326 -11.181 1.00 84.69 241 GLY A O 1
ATOM 1820 N N . PRO A 1 242 ? 9.597 -4.433 -10.927 1.00 85.44 242 PRO A N 1
ATOM 1821 C CA . PRO A 1 242 ? 10.401 -3.938 -9.818 1.00 85.44 242 PRO A CA 1
ATOM 1822 C C . PRO A 1 242 ? 10.235 -4.795 -8.560 1.00 85.44 242 PRO A C 1
ATOM 1824 O O . PRO A 1 242 ? 9.133 -5.104 -8.110 1.00 85.44 242 PRO A O 1
ATOM 1827 N N . ALA A 1 243 ? 11.362 -5.107 -7.927 1.00 83.81 243 ALA A N 1
ATOM 1828 C CA . ALA A 1 243 ? 11.425 -5.963 -6.750 1.00 83.81 243 ALA A CA 1
ATOM 1829 C C . ALA A 1 243 ? 10.810 -5.362 -5.468 1.00 83.81 243 ALA A C 1
ATOM 1831 O O . ALA A 1 243 ? 10.783 -6.048 -4.445 1.00 83.81 243 ALA A O 1
ATOM 1832 N N . SER A 1 244 ? 10.383 -4.096 -5.506 1.00 85.94 244 SER A N 1
ATOM 1833 C CA . SER A 1 244 ? 9.683 -3.387 -4.426 1.00 85.94 244 SER A CA 1
ATOM 1834 C C . SER A 1 244 ? 8.182 -3.676 -4.388 1.00 85.94 244 SER A C 1
ATOM 1836 O O . SER A 1 244 ? 7.542 -3.392 -3.386 1.00 85.94 244 SER A O 1
ATOM 1838 N N . GLU A 1 245 ? 7.608 -4.213 -5.469 1.00 89.62 245 GLU A N 1
ATOM 1839 C CA . GLU A 1 245 ? 6.185 -4.571 -5.522 1.00 89.62 245 GLU A CA 1
ATOM 1840 C C . GLU A 1 245 ? 5.874 -5.905 -4.841 1.00 89.62 245 GLU A C 1
ATOM 1842 O O . GLU A 1 245 ? 4.705 -6.263 -4.743 1.00 89.62 245 GLU A O 1
ATOM 1847 N N . TYR A 1 246 ? 6.890 -6.651 -4.411 1.00 92.56 246 TYR A N 1
ATOM 1848 C CA . TYR A 1 246 ? 6.750 -7.993 -3.858 1.00 92.56 246 TYR A CA 1
ATOM 1849 C C . TYR A 1 246 ? 7.074 -7.999 -2.370 1.00 92.56 246 TYR A C 1
ATOM 1851 O O . TYR A 1 246 ? 8.036 -7.363 -1.933 1.00 92.56 246 TYR A O 1
ATOM 1859 N N . PHE A 1 247 ? 6.305 -8.763 -1.599 1.00 91.94 247 PHE A N 1
ATOM 1860 C CA . PHE A 1 247 ? 6.604 -8.970 -0.186 1.00 91.94 247 PHE A CA 1
ATOM 1861 C C . PHE A 1 247 ? 7.750 -9.970 -0.027 1.00 91.94 247 PHE A C 1
ATOM 1863 O O . PHE A 1 247 ? 7.783 -11.005 -0.689 1.00 91.94 247 PHE A O 1
ATOM 1870 N N . THR A 1 248 ? 8.696 -9.667 0.859 1.00 90.94 248 THR A N 1
ATOM 1871 C CA . THR A 1 248 ? 9.851 -10.534 1.153 1.00 90.94 248 THR A CA 1
ATOM 1872 C C . THR A 1 248 ? 9.811 -11.119 2.557 1.00 90.94 248 THR A C 1
ATOM 1874 O O . THR A 1 248 ? 10.662 -11.937 2.886 1.00 90.94 248 THR A O 1
ATOM 1877 N N . ALA A 1 249 ? 8.868 -10.684 3.388 1.00 89.69 249 ALA A N 1
ATOM 1878 C CA . ALA A 1 249 ? 8.775 -11.076 4.782 1.00 89.69 249 ALA A CA 1
ATOM 1879 C C . ALA A 1 249 ? 7.324 -10.957 5.273 1.00 89.69 249 ALA A C 1
ATOM 1881 O O . ALA A 1 249 ? 6.516 -10.245 4.667 1.00 89.69 249 ALA A O 1
ATOM 1882 N N . THR A 1 250 ? 6.968 -11.746 6.287 1.00 87.44 250 THR A N 1
ATOM 1883 C CA . THR A 1 250 ? 5.576 -11.928 6.734 1.00 87.44 250 THR A CA 1
ATOM 1884 C C . THR A 1 250 ? 5.108 -10.864 7.723 1.00 87.44 250 THR A C 1
ATOM 1886 O O . THR A 1 250 ? 3.934 -10.857 8.092 1.00 87.44 250 THR A O 1
ATOM 1889 N N . GLU A 1 251 ? 5.992 -9.975 8.181 1.00 85.62 251 GLU A N 1
ATOM 1890 C CA . GLU A 1 251 ? 5.636 -8.972 9.180 1.00 85.62 251 GLU A CA 1
ATOM 1891 C C . GLU A 1 251 ? 4.592 -7.992 8.625 1.00 85.62 251 GLU A C 1
ATOM 1893 O O . GLU A 1 251 ? 4.687 -7.503 7.499 1.00 85.62 251 GLU A O 1
ATOM 1898 N N . GLY A 1 252 ? 3.562 -7.711 9.425 1.00 80.88 252 GLY A N 1
ATOM 1899 C CA . GLY A 1 252 ? 2.468 -6.815 9.045 1.00 80.88 252 GLY A CA 1
ATOM 1900 C C . GLY A 1 252 ? 1.413 -7.425 8.112 1.00 80.88 252 GLY A C 1
ATOM 1901 O O . GLY A 1 252 ? 0.420 -6.758 7.823 1.00 80.88 252 GLY A O 1
ATOM 1902 N N . LEU A 1 253 ? 1.570 -8.682 7.674 1.00 87.44 253 LEU A N 1
ATOM 1903 C CA . LEU A 1 253 ? 0.553 -9.390 6.879 1.00 87.44 253 LEU A CA 1
ATOM 1904 C C . LEU A 1 253 ? -0.528 -10.072 7.731 1.00 87.44 253 LEU A C 1
ATOM 1906 O O . LEU A 1 253 ? -1.583 -10.412 7.207 1.00 87.44 253 LEU A O 1
ATOM 1910 N N . GLU A 1 254 ? -0.298 -10.222 9.036 1.00 87.06 254 GLU A N 1
ATOM 1911 C CA . GLU A 1 254 ? -1.214 -10.855 10.002 1.00 87.06 254 GLU A CA 1
ATOM 1912 C C . GLU A 1 254 ? -2.620 -10.230 10.045 1.00 87.06 254 GLU A C 1
ATOM 1914 O O . GLU A 1 254 ? -3.609 -10.926 10.260 1.00 87.06 254 GLU A O 1
ATOM 1919 N N . TYR A 1 255 ? -2.727 -8.924 9.792 1.00 90.69 255 TYR A N 1
ATOM 1920 C CA . TYR A 1 255 ? -3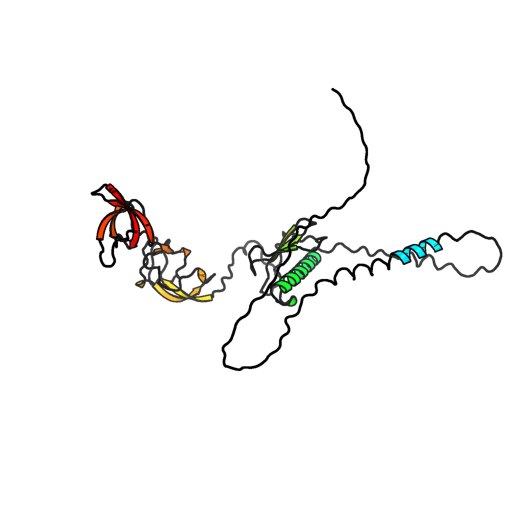.999 -8.199 9.735 1.00 90.69 255 TYR A CA 1
ATOM 1921 C C . TYR A 1 255 ? -4.328 -7.728 8.321 1.00 90.69 255 TYR A C 1
ATOM 1923 O O . TYR A 1 255 ? -5.021 -6.725 8.145 1.00 90.69 255 TYR A O 1
ATOM 1931 N N . ALA A 1 256 ? -3.814 -8.414 7.304 1.00 92.25 256 ALA A N 1
ATOM 1932 C CA . ALA A 1 256 ? -4.067 -8.101 5.909 1.00 92.25 256 ALA A CA 1
ATOM 1933 C C . ALA A 1 256 ? -5.082 -9.071 5.282 1.00 92.25 256 ALA A C 1
ATOM 1935 O O . ALA A 1 256 ? -5.318 -10.171 5.774 1.00 92.25 256 ALA A O 1
ATOM 1936 N N . GLN A 1 257 ? -5.704 -8.649 4.185 1.00 93.25 257 GLN A N 1
ATOM 1937 C CA . GLN A 1 257 ? -6.636 -9.443 3.388 1.00 93.25 257 GLN A CA 1
ATOM 1938 C C . GLN A 1 257 ? -6.325 -9.302 1.897 1.00 93.25 257 GLN A C 1
ATOM 1940 O O . GLN A 1 257 ? -5.867 -8.247 1.440 1.00 93.25 257 GLN A O 1
ATOM 1945 N N . ALA A 1 258 ? -6.618 -10.344 1.126 1.00 94.69 258 ALA A N 1
ATOM 1946 C CA . ALA A 1 258 ? -6.455 -10.313 -0.321 1.00 94.69 258 ALA A CA 1
ATOM 1947 C C . ALA A 1 258 ? -7.545 -9.450 -0.986 1.00 94.69 258 ALA A C 1
ATOM 1949 O O . ALA A 1 258 ? -8.708 -9.461 -0.582 1.00 94.69 258 ALA A O 1
ATOM 1950 N N . ILE A 1 259 ? -7.193 -8.681 -2.017 1.00 94.62 259 ILE A N 1
ATOM 1951 C CA . ILE A 1 259 ? -8.152 -7.882 -2.806 1.00 94.62 259 ILE A CA 1
ATOM 1952 C C . ILE A 1 259 ? -8.806 -8.743 -3.890 1.00 94.62 259 ILE A C 1
ATOM 1954 O O . ILE A 1 259 ? -9.995 -8.611 -4.171 1.00 94.62 259 ILE A O 1
ATOM 1958 N N . ARG A 1 260 ? -8.022 -9.647 -4.478 1.00 94.19 260 ARG A N 1
ATOM 1959 C CA . ARG A 1 260 ? -8.427 -10.587 -5.525 1.00 94.19 260 ARG A CA 1
ATOM 1960 C C . ARG A 1 260 ? -8.029 -12.004 -5.133 1.00 94.19 260 ARG A C 1
ATOM 1962 O O . ARG A 1 260 ? -7.243 -12.186 -4.210 1.00 94.19 260 ARG A O 1
ATOM 1969 N N . THR A 1 261 ? -8.542 -12.993 -5.855 1.00 94.56 261 THR A N 1
ATOM 1970 C CA . THR A 1 261 ? -8.108 -14.380 -5.676 1.00 94.56 261 THR A CA 1
ATOM 1971 C C . THR A 1 261 ? -6.666 -14.546 -6.160 1.00 94.56 261 THR A C 1
ATOM 1973 O O . THR A 1 261 ? -6.366 -14.205 -7.304 1.00 94.56 261 THR A O 1
ATOM 1976 N N . ILE A 1 262 ? -5.798 -15.074 -5.297 1.00 94.44 262 ILE A N 1
ATOM 1977 C CA . ILE A 1 262 ? -4.384 -15.369 -5.564 1.00 94.44 262 ILE A CA 1
ATOM 1978 C C . ILE A 1 262 ? -4.233 -16.887 -5.586 1.00 94.44 262 ILE A C 1
ATOM 1980 O O . ILE A 1 262 ? -4.668 -17.574 -4.656 1.00 94.44 262 ILE A O 1
ATOM 1984 N N . LYS A 1 263 ? -3.654 -17.426 -6.658 1.00 95.12 263 LYS A N 1
ATOM 1985 C CA . LYS A 1 263 ? -3.498 -18.877 -6.796 1.00 95.12 263 LYS A CA 1
ATOM 1986 C C . LYS A 1 263 ? -2.323 -19.384 -5.963 1.00 95.12 263 LYS A C 1
ATOM 1988 O O . LYS A 1 263 ? -1.353 -18.667 -5.730 1.00 95.12 263 LYS A O 1
ATOM 1993 N N . ALA A 1 264 ? -2.387 -20.651 -5.567 1.00 94.75 264 ALA A N 1
ATOM 1994 C CA . ALA A 1 264 ? -1.242 -21.345 -4.996 1.00 94.75 264 ALA A CA 1
ATOM 1995 C C . ALA A 1 264 ? -0.052 -21.293 -5.974 1.00 94.75 264 ALA A C 1
ATOM 1997 O O . ALA A 1 264 ? -0.217 -21.507 -7.176 1.00 94.75 264 ALA A O 1
ATOM 1998 N N . GLY A 1 265 ? 1.138 -20.994 -5.457 1.00 92.69 265 GLY A N 1
ATOM 1999 C CA . GLY A 1 265 ? 2.357 -20.783 -6.235 1.00 92.69 265 GLY A CA 1
ATOM 2000 C C . GLY A 1 265 ? 2.534 -19.364 -6.786 1.00 92.69 265 GLY A C 1
ATOM 2001 O O . GLY A 1 265 ? 3.589 -19.067 -7.334 1.00 92.69 265 GLY A O 1
ATOM 2002 N N . GLU A 1 266 ? 1.556 -18.464 -6.636 1.00 92.75 266 GLU A N 1
ATOM 2003 C CA . GLU A 1 266 ? 1.679 -17.085 -7.122 1.00 92.75 266 GLU A CA 1
ATOM 2004 C C . GLU A 1 266 ? 2.412 -16.186 -6.099 1.00 92.75 266 GLU A C 1
ATOM 2006 O O . GLU A 1 266 ? 2.111 -16.243 -4.898 1.00 92.75 266 GLU A O 1
ATOM 2011 N N . PRO A 1 267 ? 3.370 -15.344 -6.539 1.00 93.25 267 PRO A N 1
ATOM 2012 C CA . PRO A 1 267 ? 4.079 -14.423 -5.656 1.00 93.25 267 PRO A CA 1
ATOM 2013 C C . PRO A 1 267 ? 3.183 -13.259 -5.213 1.00 93.25 267 PRO A C 1
ATOM 2015 O O . PRO A 1 267 ? 2.520 -12.618 -6.033 1.00 93.25 267 PRO A O 1
ATOM 2018 N N . LEU A 1 268 ? 3.210 -12.939 -3.918 1.00 93.62 268 LEU A N 1
ATOM 2019 C CA . LEU A 1 268 ? 2.400 -11.880 -3.320 1.00 93.62 268 LEU A CA 1
ATOM 2020 C C . LEU A 1 268 ? 2.928 -10.496 -3.699 1.00 93.62 268 LEU A C 1
ATOM 2022 O O . LEU A 1 268 ? 4.085 -10.152 -3.430 1.00 93.62 268 LEU A O 1
ATOM 2026 N N . ARG A 1 269 ? 2.036 -9.667 -4.250 1.00 92.88 269 ARG A N 1
ATOM 2027 C CA . ARG A 1 269 ? 2.328 -8.279 -4.625 1.00 92.88 269 ARG A CA 1
ATOM 2028 C C . ARG A 1 269 ? 1.620 -7.283 -3.716 1.00 92.88 269 ARG A C 1
ATOM 2030 O O . ARG A 1 269 ? 0.506 -7.533 -3.268 1.00 92.88 269 ARG A O 1
ATOM 2037 N N . SER A 1 270 ? 2.195 -6.096 -3.533 1.00 91.44 270 SER A N 1
ATOM 2038 C CA . SER A 1 270 ? 1.608 -5.015 -2.724 1.00 91.44 270 SER A CA 1
ATOM 2039 C C . SER A 1 270 ? 0.226 -4.568 -3.211 1.00 91.44 270 SER A C 1
ATOM 2041 O O . SER A 1 270 ? -0.591 -4.142 -2.409 1.00 91.44 270 SER A O 1
ATOM 2043 N N . ARG A 1 271 ? -0.060 -4.693 -4.514 1.00 91.75 271 ARG A N 1
ATOM 2044 C CA . ARG A 1 271 ? -1.377 -4.384 -5.104 1.00 91.75 271 ARG A CA 1
ATOM 2045 C C . ARG A 1 271 ? -2.447 -5.447 -4.856 1.00 91.75 271 ARG A C 1
ATOM 2047 O O . ARG A 1 271 ? -3.617 -5.181 -5.097 1.00 91.75 271 ARG A O 1
ATOM 2054 N N . ASP A 1 272 ? -2.052 -6.638 -4.419 1.00 92.12 272 ASP A N 1
ATOM 2055 C CA . ASP A 1 272 ? -2.969 -7.762 -4.222 1.00 92.12 272 ASP A CA 1
ATOM 2056 C C . ASP A 1 272 ? -3.452 -7.856 -2.774 1.00 92.12 272 ASP A C 1
ATOM 2058 O O . ASP A 1 272 ? -4.404 -8.583 -2.488 1.00 92.12 272 ASP A O 1
ATOM 2062 N N . ILE A 1 273 ? -2.822 -7.099 -1.872 1.00 92.81 273 ILE A N 1
ATOM 2063 C CA . ILE A 1 273 ? -3.033 -7.144 -0.431 1.00 92.81 273 ILE A CA 1
ATOM 2064 C C . ILE A 1 273 ? -3.443 -5.764 0.085 1.00 92.81 273 ILE A C 1
ATOM 2066 O O . ILE A 1 273 ? -2.887 -4.745 -0.312 1.00 92.81 273 ILE A O 1
ATOM 2070 N N . GLN A 1 274 ? -4.397 -5.729 1.010 1.00 92.06 274 GLN A N 1
ATOM 2071 C CA . GLN A 1 274 ? -4.789 -4.519 1.738 1.00 92.06 274 GLN A CA 1
ATOM 2072 C C . GLN A 1 274 ? -4.980 -4.824 3.230 1.00 92.06 274 GLN A C 1
ATOM 2074 O O . GLN A 1 274 ? -5.245 -5.975 3.573 1.00 92.06 274 GLN A O 1
ATOM 2079 N N . PRO A 1 275 ? -4.933 -3.828 4.133 1.00 91.44 275 PRO A N 1
ATOM 2080 C CA . PRO A 1 275 ? -5.260 -4.050 5.540 1.00 91.44 275 PRO A CA 1
ATOM 2081 C C . PRO A 1 275 ? -6.705 -4.541 5.696 1.00 91.44 275 PRO A C 1
ATOM 2083 O O . PRO A 1 275 ? -7.619 -3.975 5.091 1.00 91.44 275 PRO A O 1
ATOM 2086 N N . ALA A 1 276 ? -6.924 -5.578 6.496 1.00 92.88 276 ALA A N 1
ATOM 2087 C CA . ALA A 1 276 ? -8.239 -6.147 6.742 1.00 92.88 276 ALA A CA 1
ATOM 2088 C C . ALA A 1 276 ? -9.105 -5.219 7.601 1.00 92.88 276 ALA A C 1
ATOM 2090 O O . ALA A 1 276 ? -8.613 -4.459 8.441 1.00 92.88 276 ALA A O 1
ATOM 2091 N N . ILE A 1 277 ? -10.420 -5.295 7.396 1.00 93.94 277 ILE A N 1
ATOM 2092 C CA . ILE A 1 277 ? -11.388 -4.664 8.297 1.00 93.94 277 ILE A CA 1
ATOM 2093 C C . ILE A 1 277 ? -11.509 -5.572 9.522 1.00 93.94 277 ILE A C 1
ATOM 2095 O O . ILE A 1 277 ? -12.095 -6.650 9.443 1.00 93.94 277 ILE A O 1
ATOM 2099 N N . LEU A 1 278 ? -10.927 -5.143 10.641 1.00 93.81 278 LEU A N 1
ATOM 2100 C CA . LEU A 1 278 ? -10.897 -5.908 11.893 1.00 93.81 278 LEU A CA 1
ATOM 2101 C C . LEU A 1 278 ? -12.118 -5.631 12.775 1.00 93.81 278 LEU A C 1
ATOM 2103 O O . LEU A 1 278 ? -12.493 -6.450 13.617 1.00 93.81 278 LEU A O 1
ATOM 2107 N N . VAL A 1 279 ? -12.720 -4.460 12.582 1.00 95.88 279 VAL A N 1
ATOM 2108 C CA . VAL A 1 279 ? -13.908 -3.997 13.287 1.00 95.88 279 VAL A CA 1
ATOM 2109 C C . VAL A 1 279 ? -14.873 -3.418 12.264 1.00 95.88 279 VAL A C 1
ATOM 2111 O O . VAL A 1 279 ? -14.487 -2.568 11.467 1.00 95.88 279 VAL A O 1
ATOM 2114 N N . ARG A 1 280 ? -16.129 -3.856 12.289 1.00 96.00 280 ARG A N 1
ATOM 2115 C CA . ARG A 1 280 ? -17.204 -3.293 11.463 1.00 96.00 280 ARG A CA 1
ATOM 2116 C C . ARG A 1 280 ? -18.055 -2.314 12.261 1.00 96.00 280 ARG A C 1
ATOM 2118 O O . ARG A 1 280 ? -18.230 -2.479 13.468 1.00 96.00 280 ARG A O 1
ATOM 2125 N N . ARG A 1 281 ? -18.676 -1.353 11.582 1.00 96.81 281 ARG A N 1
ATOM 2126 C CA . ARG A 1 281 ? -19.697 -0.487 12.181 1.00 96.81 281 ARG A CA 1
ATOM 2127 C C . ARG A 1 281 ? -20.823 -1.318 12.812 1.00 96.81 281 ARG A C 1
ATOM 2129 O O . ARG A 1 281 ? -21.360 -2.231 12.191 1.00 96.81 281 ARG A O 1
ATOM 2136 N N . GLY A 1 282 ? -21.205 -0.969 14.037 1.00 95.69 282 GLY A N 1
ATOM 2137 C CA . GLY A 1 282 ? -22.209 -1.666 14.845 1.00 95.69 282 GLY A CA 1
ATOM 2138 C C . GLY A 1 282 ? -21.676 -2.899 15.584 1.00 95.69 282 GLY A C 1
ATOM 2139 O O . GLY A 1 282 ? -22.402 -3.507 16.371 1.00 95.69 282 GLY A O 1
ATOM 2140 N N . GLN A 1 283 ? -20.416 -3.288 15.368 1.00 96.31 283 GLN A N 1
ATOM 2141 C CA . GLN A 1 283 ? -19.811 -4.418 16.068 1.00 96.31 283 GLN A CA 1
ATOM 2142 C C . GLN A 1 283 ? -19.478 -4.045 17.516 1.00 96.31 283 GLN A C 1
ATOM 2144 O O . GLN A 1 283 ? -18.984 -2.951 17.793 1.00 96.31 283 GLN A O 1
ATOM 2149 N N . GLN A 1 284 ? -19.708 -4.978 18.442 1.00 95.56 284 GLN A N 1
ATOM 2150 C CA . GLN A 1 284 ? -19.217 -4.852 19.811 1.00 95.56 284 GLN A CA 1
ATOM 2151 C C . GLN A 1 284 ? -17.717 -5.158 19.869 1.00 95.56 284 GLN A C 1
ATOM 2153 O O . GLN A 1 284 ? -17.270 -6.216 19.428 1.00 95.56 284 GLN A O 1
ATOM 2158 N N . VAL A 1 285 ? -16.953 -4.227 20.427 1.00 96.19 285 VAL A N 1
ATOM 2159 C CA . VAL A 1 285 ? -15.495 -4.248 20.535 1.00 96.19 285 VAL A CA 1
ATOM 2160 C C . VAL A 1 285 ? -15.098 -4.118 21.995 1.00 96.19 285 VAL A C 1
ATOM 2162 O O . VAL A 1 285 ? -15.722 -3.380 22.761 1.00 96.19 285 VAL A O 1
ATOM 2165 N N . LEU A 1 286 ? -14.046 -4.833 22.380 1.00 95.69 286 LEU A N 1
ATOM 2166 C CA . LEU A 1 286 ? -13.430 -4.691 23.690 1.00 95.69 286 LEU A CA 1
ATOM 2167 C C . LEU A 1 286 ? -12.371 -3.585 23.633 1.00 95.69 286 LEU A C 1
ATOM 2169 O O . LEU A 1 286 ? -11.319 -3.767 23.020 1.00 95.69 286 LEU A O 1
ATOM 2173 N N . LEU A 1 287 ? -12.655 -2.446 24.263 1.00 94.69 287 LEU A N 1
ATOM 2174 C CA . LEU A 1 287 ? -11.698 -1.359 24.436 1.00 94.69 287 LEU A CA 1
ATOM 2175 C C . LEU A 1 287 ? -10.898 -1.594 25.722 1.00 94.69 287 LEU A C 1
ATOM 2177 O O . LEU A 1 287 ? -11.480 -1.644 26.806 1.00 94.69 287 LEU A O 1
ATOM 2181 N N . ALA A 1 288 ? -9.580 -1.725 25.605 1.00 93.56 288 ALA A N 1
ATOM 2182 C CA . ALA A 1 288 ? -8.657 -1.759 26.733 1.00 93.56 288 ALA A CA 1
ATOM 2183 C C . ALA A 1 288 ? -8.040 -0.370 26.942 1.00 93.56 288 ALA A C 1
ATOM 2185 O O . ALA A 1 288 ? -7.400 0.170 26.041 1.00 93.56 288 ALA A O 1
ATOM 2186 N N . ILE A 1 289 ? -8.237 0.209 28.122 1.00 91.50 289 ILE A N 1
ATOM 2187 C CA . ILE A 1 289 ? -7.668 1.497 28.522 1.00 91.50 289 ILE A CA 1
ATOM 2188 C C . ILE A 1 289 ? -6.627 1.228 29.605 1.00 91.50 289 ILE A C 1
ATOM 2190 O O . ILE A 1 289 ? -6.939 0.625 30.633 1.00 91.50 289 ILE A O 1
ATOM 2194 N N . GLU A 1 290 ? -5.400 1.679 29.375 1.00 89.75 290 GLU A N 1
ATOM 2195 C CA . GLU A 1 290 ? -4.309 1.631 30.349 1.00 89.75 290 GLU A CA 1
ATOM 2196 C C . GLU A 1 290 ? -4.070 3.051 30.870 1.00 89.75 290 GLU A C 1
ATOM 2198 O O . GLU A 1 290 ? -3.293 3.810 30.302 1.00 89.75 290 GLU A O 1
ATOM 2203 N N . SER A 1 291 ? -4.790 3.452 31.923 1.00 83.81 291 SER A N 1
ATOM 2204 C CA . SER A 1 291 ? -4.639 4.801 32.498 1.00 83.81 291 SER A CA 1
ATOM 2205 C C . SER A 1 291 ? -3.421 4.926 33.415 1.00 83.81 291 SER A C 1
ATOM 2207 O O . SER A 1 291 ? -2.868 6.012 33.560 1.00 83.81 291 SER A O 1
ATOM 2209 N N . VAL A 1 292 ? -3.015 3.828 34.058 1.00 88.69 292 VAL A N 1
ATOM 2210 C CA . VAL A 1 292 ? -1.875 3.768 34.983 1.00 88.69 292 VAL A CA 1
ATOM 2211 C C . VAL A 1 292 ? -1.071 2.509 34.654 1.00 88.69 292 VAL A C 1
ATOM 2213 O O . VAL A 1 292 ? -1.689 1.472 34.396 1.00 88.69 292 VAL A O 1
ATOM 2216 N N . PRO A 1 293 ? 0.277 2.549 34.672 1.00 87.00 293 PRO A N 1
ATOM 2217 C CA . PRO A 1 293 ? 1.093 1.356 34.476 1.00 87.00 293 PRO A CA 1
ATOM 2218 C C . PRO A 1 293 ? 0.645 0.218 35.405 1.00 87.00 293 PRO A C 1
ATOM 2220 O O . PRO A 1 293 ? 0.651 0.365 36.625 1.00 87.00 293 PRO A O 1
ATOM 2223 N N . GLY A 1 294 ? 0.223 -0.908 34.824 1.00 85.88 294 GLY A N 1
ATOM 2224 C CA . GLY A 1 294 ? -0.254 -2.083 35.563 1.00 85.88 294 GLY A CA 1
ATOM 2225 C C . GLY A 1 294 ? -1.767 -2.156 35.817 1.00 85.88 294 GLY A C 1
ATOM 2226 O O . GLY A 1 294 ? -2.237 -3.204 36.254 1.00 85.88 294 GLY A O 1
ATOM 2227 N N . LEU A 1 295 ? -2.551 -1.117 35.499 1.00 88.38 295 LEU A N 1
ATOM 2228 C CA . LEU A 1 295 ? -4.017 -1.148 35.583 1.00 88.38 295 LEU A CA 1
ATOM 2229 C C . LEU A 1 295 ? -4.641 -1.064 34.184 1.00 88.38 295 LEU A C 1
ATOM 2231 O O . LEU A 1 295 ? -4.602 -0.015 33.542 1.00 88.38 295 LEU A O 1
ATOM 2235 N N . SER A 1 296 ? -5.261 -2.162 33.737 1.00 86.56 296 SER A N 1
ATOM 2236 C CA . SER A 1 296 ? -6.014 -2.210 32.476 1.00 86.56 296 SER A CA 1
ATOM 2237 C C . SER A 1 296 ? -7.514 -2.327 32.742 1.00 86.56 296 SER A C 1
ATOM 2239 O O . SER A 1 296 ? -7.976 -3.262 33.398 1.00 86.56 296 SER A O 1
ATOM 2241 N N . VAL A 1 297 ? -8.288 -1.373 32.226 1.00 90.50 297 VAL A N 1
ATOM 2242 C CA . VAL A 1 297 ? -9.754 -1.392 32.277 1.00 90.50 297 VAL A CA 1
ATOM 2243 C C . VAL A 1 297 ? -10.272 -1.833 30.915 1.00 90.50 297 VAL A C 1
ATOM 2245 O O . VAL A 1 297 ? -9.897 -1.264 29.893 1.00 90.50 297 VAL A O 1
ATOM 2248 N N . ARG A 1 298 ? -11.131 -2.855 30.885 1.00 92.31 298 ARG A N 1
ATOM 2249 C CA . ARG A 1 298 ? -11.709 -3.397 29.648 1.00 92.31 298 ARG A CA 1
ATOM 2250 C C . ARG A 1 298 ? -13.200 -3.094 29.596 1.00 92.31 298 ARG A C 1
ATOM 2252 O O . ARG A 1 298 ? -13.945 -3.557 30.454 1.00 92.31 298 ARG A O 1
ATOM 2259 N N . VAL A 1 299 ? -13.636 -2.347 28.587 1.00 93.31 299 VAL A N 1
ATOM 2260 C CA . VAL A 1 299 ? -15.035 -1.927 28.410 1.00 93.31 299 VAL A CA 1
ATOM 2261 C C . VAL A 1 299 ? -15.546 -2.409 27.058 1.00 93.31 299 VAL A C 1
ATOM 2263 O O . VAL A 1 299 ? -14.829 -2.345 26.062 1.00 93.31 299 VAL A O 1
ATOM 2266 N N . ARG A 1 300 ? -16.789 -2.897 27.003 1.00 94.69 300 ARG A N 1
ATOM 2267 C CA . ARG A 1 300 ? -17.443 -3.251 25.736 1.00 94.69 300 ARG A CA 1
ATOM 2268 C C . ARG A 1 300 ? -18.123 -2.024 25.148 1.00 94.69 300 ARG A C 1
ATOM 2270 O O . ARG A 1 300 ? -18.983 -1.429 25.790 1.00 94.69 300 ARG A O 1
ATOM 2277 N N . LEU A 1 301 ? -17.760 -1.671 23.925 1.00 95.38 301 LEU A N 1
ATOM 2278 C CA . LEU A 1 301 ? -18.315 -0.532 23.202 1.00 95.38 301 LEU A CA 1
ATOM 2279 C C . LEU A 1 301 ? -18.766 -0.965 21.806 1.00 95.38 301 LEU A C 1
ATOM 2281 O O . LEU A 1 301 ? -18.329 -1.987 21.293 1.00 95.38 301 LEU A O 1
ATOM 2285 N N . GLU A 1 302 ? -19.641 -0.193 21.177 1.00 96.62 302 GLU A N 1
ATOM 2286 C CA . GLU A 1 302 ? -20.094 -0.403 19.805 1.00 96.62 302 GLU A CA 1
ATOM 2287 C C . GLU A 1 302 ? -19.337 0.515 18.844 1.00 96.62 302 GLU A C 1
ATOM 2289 O O . GLU A 1 302 ? -19.383 1.739 18.978 1.00 96.62 302 GLU A O 1
ATOM 2294 N N . ALA A 1 303 ? -18.664 -0.058 17.851 1.00 97.69 303 ALA A N 1
ATOM 2295 C CA . ALA A 1 303 ? -17.969 0.709 16.825 1.00 97.69 303 ALA A CA 1
ATOM 2296 C C . ALA A 1 303 ? -18.958 1.529 15.988 1.00 97.69 303 ALA A C 1
ATOM 2298 O O . ALA A 1 303 ? -19.957 1.002 15.504 1.00 97.69 303 ALA A O 1
ATOM 2299 N N . GLN A 1 304 ? -18.697 2.821 15.805 1.00 96.81 304 GLN A N 1
ATOM 2300 C CA . GLN A 1 304 ? -19.542 3.677 14.964 1.00 96.81 304 GLN A CA 1
ATOM 2301 C C . GLN A 1 304 ? -19.094 3.687 13.495 1.00 96.81 304 GLN A C 1
ATOM 2303 O O . GLN A 1 304 ? -19.861 4.095 12.624 1.00 96.81 304 GLN A O 1
ATOM 2308 N N . GLU A 1 305 ? -17.890 3.190 13.211 1.00 96.62 305 GLU A N 1
ATOM 2309 C CA . GLU A 1 305 ? -17.272 3.160 11.884 1.00 96.62 305 GLU A CA 1
ATOM 2310 C C . GLU A 1 305 ? -16.496 1.854 11.673 1.00 96.62 305 GLU A C 1
ATOM 2312 O O . GLU A 1 305 ? -16.219 1.122 12.627 1.00 96.62 305 GLU A O 1
ATOM 2317 N N . ASP A 1 306 ? -16.150 1.562 10.418 1.00 96.12 306 ASP A N 1
ATOM 2318 C CA . ASP A 1 306 ? -15.269 0.444 10.082 1.00 96.12 306 ASP A CA 1
ATOM 2319 C C . ASP A 1 306 ? -13.818 0.794 10.435 1.00 96.12 306 ASP A C 1
ATOM 2321 O O . ASP A 1 306 ? -13.307 1.854 10.068 1.00 96.12 306 ASP A O 1
ATOM 2325 N N . GLY A 1 307 ? -13.147 -0.119 11.133 1.00 95.25 307 GLY A N 1
ATOM 2326 C CA . GLY A 1 307 ? -11.794 0.056 11.639 1.00 95.25 307 GLY A CA 1
ATOM 2327 C C . GLY A 1 307 ? -10.825 -0.994 11.112 1.00 95.25 307 GLY A C 1
ATOM 2328 O O . GLY A 1 307 ? -11.065 -2.204 11.200 1.00 95.25 307 GLY A O 1
ATOM 2329 N N . ARG A 1 308 ? -9.697 -0.516 10.587 1.00 94.62 308 ARG A N 1
ATOM 2330 C CA . ARG A 1 308 ? -8.536 -1.330 10.202 1.00 94.62 308 ARG A CA 1
ATOM 2331 C C . ARG A 1 308 ? -7.471 -1.278 11.292 1.00 94.62 308 ARG A C 1
ATOM 2333 O O . ARG A 1 308 ? -7.505 -0.400 12.149 1.00 94.62 308 ARG A O 1
ATOM 2340 N N . PHE A 1 309 ? -6.513 -2.199 11.252 1.00 92.62 309 PHE A N 1
ATOM 2341 C CA . PHE A 1 309 ? -5.401 -2.210 12.203 1.00 92.62 309 PHE A CA 1
ATOM 2342 C C . PHE A 1 309 ? -4.706 -0.841 12.293 1.00 92.62 309 PHE A C 1
ATOM 2344 O O . PHE A 1 309 ? -4.390 -0.230 11.273 1.00 92.62 309 PHE A O 1
ATOM 2351 N N . GLY A 1 310 ? -4.492 -0.351 13.514 1.00 92.25 310 GLY A N 1
ATOM 2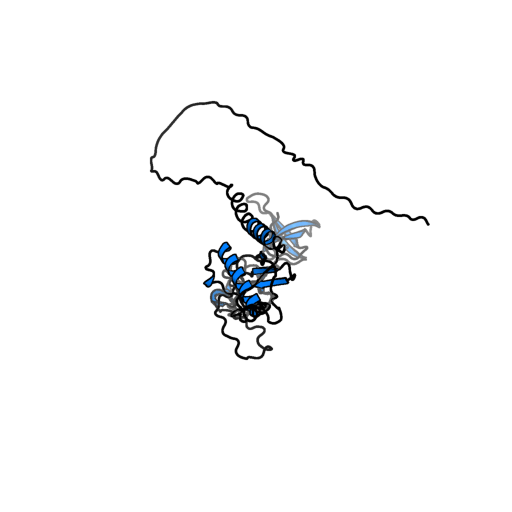352 C CA . GLY A 1 310 ? -3.840 0.930 13.778 1.00 92.25 310 GLY A CA 1
ATOM 2353 C C . GLY A 1 310 ? -4.704 2.170 13.520 1.00 92.25 310 GLY A C 1
ATOM 2354 O O . GLY A 1 310 ? -4.264 3.275 13.836 1.00 92.25 310 GLY A O 1
ATOM 2355 N N . GLN A 1 311 ? -5.926 2.025 12.999 1.00 94.31 311 GLN A N 1
ATOM 2356 C CA . GLN A 1 311 ? -6.837 3.145 12.761 1.00 94.31 311 GLN A CA 1
ATOM 2357 C C . GLN A 1 311 ? -7.537 3.564 14.059 1.00 94.31 311 GLN A C 1
ATOM 2359 O O . GLN A 1 311 ? -7.982 2.716 14.834 1.00 94.31 311 GLN A O 1
ATOM 2364 N N . GLN A 1 312 ? -7.664 4.873 14.281 1.00 95.81 312 GLN A N 1
ATOM 2365 C CA . GLN A 1 312 ? -8.469 5.425 15.367 1.00 95.81 312 GLN A CA 1
ATOM 2366 C C . GLN A 1 312 ? -9.911 5.618 14.896 1.00 95.81 312 GLN A C 1
ATOM 2368 O O . GLN A 1 312 ? -10.138 6.306 13.902 1.00 95.81 312 GLN A O 1
ATOM 2373 N N . ILE A 1 313 ? -10.872 5.027 15.606 1.00 96.44 313 ILE A N 1
ATOM 2374 C CA . ILE A 1 313 ? -12.302 5.136 15.289 1.00 96.44 313 ILE A CA 1
ATOM 2375 C C . ILE A 1 313 ? -13.126 5.496 16.538 1.00 96.44 313 ILE A C 1
ATOM 2377 O O . ILE A 1 313 ? -12.698 5.211 17.665 1.00 96.44 313 ILE A O 1
ATOM 2381 N N . PRO A 1 314 ? -14.300 6.131 16.370 1.00 96.31 314 PRO A N 1
ATOM 2382 C CA . PRO A 1 314 ? -15.219 6.395 17.467 1.00 96.31 314 PRO A CA 1
ATOM 2383 C C . PRO A 1 314 ? -16.003 5.138 17.872 1.00 96.31 314 PRO A C 1
ATOM 2385 O O . PRO A 1 314 ? -16.579 4.426 17.046 1.00 96.31 314 PRO A O 1
ATOM 2388 N N . PHE A 1 315 ? -16.086 4.910 19.178 1.00 96.06 315 PHE A N 1
ATOM 2389 C CA . PHE A 1 315 ? -16.879 3.860 19.804 1.00 96.06 315 PHE A CA 1
ATOM 2390 C C . PHE A 1 315 ? -17.956 4.471 20.698 1.00 96.06 315 PHE A C 1
ATOM 2392 O O . PHE A 1 315 ? -17.720 5.466 21.375 1.00 96.06 315 PHE A O 1
ATOM 2399 N N . ARG A 1 316 ? -19.141 3.867 20.741 1.00 96.25 316 ARG A N 1
ATOM 2400 C CA . ARG A 1 316 ? -20.264 4.294 21.578 1.00 96.25 316 ARG A CA 1
ATOM 2401 C C . ARG A 1 316 ? -20.520 3.271 22.669 1.00 96.25 316 ARG A C 1
ATOM 2403 O O . ARG A 1 316 ? -20.664 2.084 22.393 1.00 96.25 316 ARG A O 1
ATOM 2410 N N . ASN A 1 317 ? -20.641 3.718 23.909 1.00 95.62 317 ASN A N 1
ATOM 2411 C CA . ASN A 1 317 ? -21.146 2.858 24.969 1.00 95.62 317 ASN A CA 1
ATOM 2412 C C . ASN A 1 317 ? -22.680 2.765 24.861 1.00 95.62 317 ASN A C 1
ATOM 2414 O O . ASN A 1 317 ? -23.356 3.794 24.888 1.00 95.62 317 ASN A O 1
ATOM 2418 N N . LYS A 1 318 ? -23.239 1.552 24.741 1.00 92.62 318 LYS A N 1
ATOM 2419 C CA . LYS A 1 318 ? -24.701 1.348 24.699 1.00 92.62 318 LYS A CA 1
ATOM 2420 C C . LYS A 1 318 ? -25.386 1.674 26.028 1.00 92.62 318 LYS A C 1
ATOM 2422 O O . LYS A 1 318 ? -26.538 2.086 26.009 1.00 92.62 318 LYS A O 1
ATOM 2427 N N . GLU A 1 319 ? -24.683 1.525 27.148 1.00 90.44 319 GLU A N 1
ATOM 2428 C CA . GLU A 1 319 ? -25.223 1.760 28.491 1.00 90.44 319 GLU A CA 1
ATOM 2429 C C . GLU A 1 319 ? -25.254 3.252 28.841 1.00 90.44 319 GLU A C 1
ATOM 2431 O O . GLU A 1 319 ? -26.246 3.739 29.370 1.00 90.44 319 GLU A O 1
ATOM 2436 N N . SER A 1 320 ? -24.191 4.000 28.518 1.00 91.12 320 SER A N 1
ATOM 2437 C CA . SER A 1 320 ? -24.085 5.426 28.876 1.00 91.12 320 SER A CA 1
ATOM 2438 C C . SER A 1 320 ? -24.365 6.396 27.727 1.00 91.12 320 SER A C 1
ATOM 2440 O O . SER A 1 320 ? -24.472 7.599 27.948 1.00 91.12 320 SER A O 1
ATOM 2442 N N . GLY A 1 321 ? -24.415 5.916 26.483 1.00 92.12 321 GLY A N 1
ATOM 2443 C CA . GLY A 1 321 ? -24.540 6.750 25.286 1.00 92.12 321 GLY A CA 1
ATOM 2444 C C . GLY A 1 321 ? -23.290 7.569 24.936 1.00 92.12 321 GLY A C 1
ATOM 2445 O O . GLY A 1 321 ? -23.274 8.215 23.889 1.00 92.12 321 GLY A O 1
ATOM 2446 N N . ARG A 1 322 ? -22.237 7.534 25.763 1.00 93.12 322 ARG A N 1
ATOM 2447 C CA . ARG A 1 322 ? -21.009 8.314 25.564 1.00 93.12 322 ARG A CA 1
ATOM 2448 C C . ARG A 1 322 ? -20.181 7.767 24.399 1.00 93.12 322 ARG A C 1
ATOM 2450 O O . ARG A 1 322 ? -20.021 6.554 24.257 1.00 93.12 322 ARG A O 1
ATOM 2457 N N . LEU A 1 323 ? -19.624 8.677 23.600 1.00 94.00 323 LEU A N 1
AT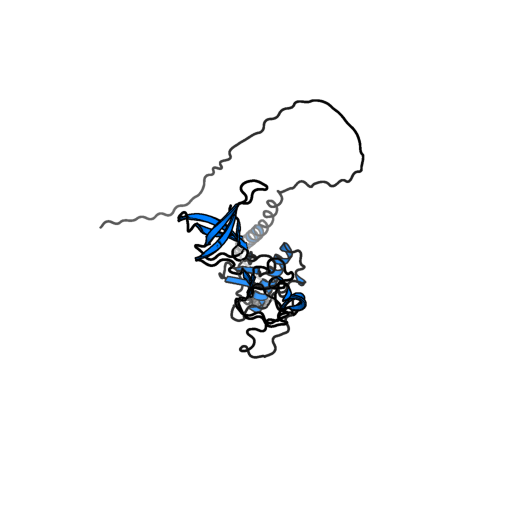OM 2458 C CA . LEU A 1 323 ? -18.655 8.377 22.546 1.00 94.00 323 LEU A CA 1
ATOM 2459 C C . LEU A 1 323 ? -17.228 8.439 23.107 1.00 94.00 323 LEU A C 1
ATOM 2461 O O . LEU A 1 323 ? -16.895 9.319 23.901 1.00 94.00 323 LEU A O 1
ATOM 2465 N N . THR A 1 324 ? -16.387 7.485 22.733 1.00 92.81 324 THR A N 1
ATOM 2466 C CA . THR A 1 324 ? -14.982 7.372 23.140 1.00 92.81 324 THR A CA 1
ATOM 2467 C C . THR A 1 324 ? -14.169 6.902 21.945 1.00 92.81 324 THR A C 1
ATOM 2469 O O . THR A 1 324 ? -14.571 5.968 21.259 1.00 92.81 324 THR A O 1
ATOM 2472 N N . SER A 1 325 ? -13.038 7.544 21.678 1.00 94.25 325 SER A N 1
ATOM 2473 C CA . SER A 1 325 ? -12.160 7.165 20.570 1.00 94.25 325 SER A CA 1
ATOM 2474 C C . SER A 1 325 ? -11.123 6.142 21.024 1.00 94.25 325 SER A C 1
ATOM 2476 O O . SER A 1 325 ? -10.636 6.204 22.150 1.00 94.25 325 SER A O 1
ATOM 2478 N N . GLY A 1 326 ? -10.753 5.224 20.136 1.00 94.88 326 GLY A N 1
ATOM 2479 C CA . GLY A 1 326 ? -9.695 4.251 20.396 1.00 94.88 326 GLY A CA 1
ATOM 2480 C C . GLY A 1 326 ? -9.044 3.764 19.110 1.00 94.88 326 GLY A C 1
ATOM 2481 O O . GLY A 1 326 ? -9.624 3.884 18.032 1.00 94.88 326 GLY A O 1
ATOM 2482 N N . GLN A 1 327 ? -7.835 3.226 19.226 1.00 96.00 327 GLN A N 1
ATOM 2483 C CA . GLN A 1 327 ? -7.080 2.639 18.127 1.00 96.00 327 GLN A CA 1
ATOM 2484 C C . GLN A 1 327 ? -7.371 1.140 18.020 1.00 96.00 327 GLN A C 1
ATOM 2486 O O . GLN A 1 327 ? -7.273 0.419 19.009 1.00 96.00 327 GLN A O 1
ATOM 2491 N N . VAL A 1 328 ? -7.705 0.643 16.831 1.00 95.75 328 VAL A N 1
ATOM 2492 C CA . VAL A 1 328 ? -7.964 -0.787 16.607 1.00 95.75 328 VAL A CA 1
ATOM 2493 C C . VAL A 1 328 ? -6.659 -1.577 16.664 1.00 95.75 328 VAL A C 1
ATOM 2495 O O . VAL A 1 328 ? -5.724 -1.303 15.912 1.00 95.75 328 VAL A O 1
ATOM 2498 N N . THR A 1 329 ? -6.605 -2.578 17.540 1.00 93.56 329 THR A N 1
ATOM 2499 C CA . THR A 1 329 ? -5.413 -3.412 17.770 1.00 93.56 329 THR A CA 1
ATOM 2500 C C . THR A 1 329 ? -5.571 -4.835 17.253 1.00 93.56 329 THR A C 1
ATOM 2502 O O . THR A 1 329 ? -4.579 -5.532 17.089 1.00 93.56 329 THR A O 1
ATOM 2505 N N . GLY A 1 330 ? -6.796 -5.288 16.998 1.00 92.75 330 GLY A N 1
ATOM 2506 C CA . GLY A 1 330 ? -7.059 -6.656 16.569 1.00 92.75 330 GLY A CA 1
ATOM 2507 C C . GLY A 1 330 ? -8.532 -6.881 16.225 1.00 92.75 330 GLY A C 1
ATOM 2508 O O . GLY A 1 330 ? -9.347 -5.962 16.358 1.00 92.75 330 GLY A O 1
ATOM 2509 N N . PRO A 1 331 ? -8.904 -8.099 15.797 1.00 93.06 331 PRO A N 1
ATOM 2510 C CA . PRO A 1 331 ? -10.292 -8.460 15.525 1.00 93.06 331 PRO A CA 1
ATOM 2511 C C . PRO A 1 331 ? -11.171 -8.232 16.760 1.00 93.06 331 PRO A C 1
ATOM 2513 O O . PRO A 1 331 ? -10.989 -8.881 17.790 1.00 93.06 331 PRO A O 1
ATOM 2516 N N . GLY A 1 332 ? -12.111 -7.287 16.680 1.00 94.00 332 GLY A N 1
ATOM 2517 C CA . GLY A 1 332 ? -12.980 -6.943 17.813 1.00 94.00 332 GLY A CA 1
ATOM 2518 C C . GLY A 1 332 ? -12.254 -6.366 19.039 1.00 94.00 332 GLY A C 1
ATOM 2519 O O . GLY A 1 332 ? -12.822 -6.375 20.134 1.00 94.00 332 GLY A O 1
ATOM 2520 N N . GLN A 1 333 ? -11.025 -5.860 18.880 1.00 95.06 333 GLN A N 1
ATOM 2521 C CA . GLN A 1 333 ? -10.222 -5.288 19.963 1.00 95.06 333 GLN A CA 1
ATOM 2522 C C . GLN A 1 333 ? -9.721 -3.885 19.617 1.00 95.06 333 GLN A C 1
ATOM 2524 O O . GLN A 1 333 ? -9.315 -3.607 18.486 1.00 95.06 333 GLN A O 1
ATOM 2529 N N . ALA A 1 334 ? -9.720 -3.010 20.618 1.00 95.81 334 ALA A N 1
ATOM 2530 C CA . ALA A 1 334 ? -9.181 -1.665 20.505 1.00 95.81 334 ALA A CA 1
ATOM 2531 C C . ALA A 1 334 ? -8.467 -1.239 21.794 1.00 95.81 334 ALA A C 1
ATOM 2533 O O . ALA A 1 334 ? -8.765 -1.729 22.884 1.00 95.81 334 ALA A O 1
ATOM 2534 N N . ARG A 1 335 ? -7.551 -0.282 21.673 1.00 94.94 335 ARG A N 1
ATOM 2535 C CA . ARG A 1 335 ? -6.863 0.392 22.774 1.00 94.94 335 ARG A CA 1
ATOM 2536 C C . ARG A 1 335 ? -7.373 1.826 22.900 1.00 94.94 335 ARG A C 1
ATOM 2538 O O . ARG A 1 335 ? -7.447 2.541 21.902 1.00 94.94 335 ARG A O 1
ATOM 2545 N N . GLY A 1 336 ? -7.734 2.243 24.110 1.00 90.81 336 GLY A N 1
ATOM 2546 C CA . GLY A 1 336 ? -8.069 3.639 24.400 1.00 90.81 336 GLY A CA 1
ATOM 2547 C C . GLY A 1 336 ? -6.817 4.508 24.451 1.00 90.81 336 GLY A C 1
ATOM 2548 O O . GLY A 1 336 ? -5.773 4.039 24.904 1.00 90.81 336 GLY A O 1
ATOM 2549 N N . LEU A 1 337 ? -6.940 5.742 23.959 1.00 82.56 337 LEU A N 1
ATOM 2550 C CA . LEU A 1 337 ? -5.902 6.775 24.026 1.00 82.56 337 LEU A CA 1
ATOM 2551 C C . LEU A 1 337 ? -6.098 7.673 25.250 1.00 82.56 337 LEU A C 1
ATOM 2553 O O . LEU A 1 337 ? -7.274 7.872 25.638 1.00 82.56 337 LEU A O 1
#

Nearest PDB structures (foldseek):
  3tee-assembly1_A  TM=5.170E-01  e=2.838E-11  Salmonella enterica subsp. enterica serovar Typhimurium
  3vki-assembly1_A  TM=3.881E-01  e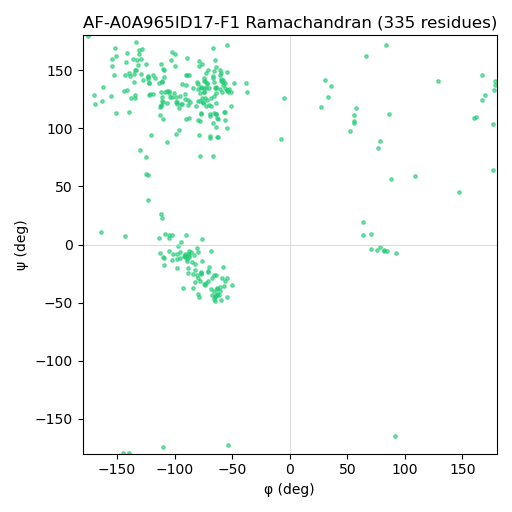=9.303E-12  Salmonella enterica subsp. enterica serovar Typhimurium
  3frn-assembly1_A  TM=4.337E-01  e=3.775E-08  Thermotoga maritima